Protein AF-0000000070920126 (afdb_homodimer)

Organism: NCBI:txid713585

Foldseek 3Di:
DKWKAKDFPVCLPVQQQCPPCQCPNAQQAHHNARKDKTFPDLVLNLLVVVVPDPDPVPPDQRMKMWMKDADPPFDEAEDEPVNDDPCSLPPPHDVRNRVNNHVVLVVLPGQWYWYFDSSDPPSPTTMIIGRCPRPSVVRMDTDDIDDPSDDPPVPDDPPPPPD/DKWKAKDFPVCLPVQQQCPPCQCPNAQQAHHNARKDKTFPDLVLNLLVVPVPDPDPVPPDQRMKMWMKDADPPFDEAEDEPVNDDPCSLPPPHDVRNRVNNHVVLVVLPGQWYWYFDSSDPPSPTTMIIGRCPRPSVVRMDTDDIDGPSDDPPVPDDPPPPPD

Secondary structure (DSSP, 8-state):
-EEEEEEEGGGTT--S--SHHHHH-BTTB-TT---EEEESSHHHHHHHHHTT-S-GGG--TTEEEEEEE--TT--EEE--GGGS-TTTT-SSPPHHHHHHHHHHHHH---SEEEEE-TTSGGG-SEEEEE-TTSGGGGG-EEEEEE---S-TTTT--TT----/-EEEEEEEGGGTT--S--SHHHHH-BTTB-TT---EEEESSHHHHHHHHHTT-S-GGG--TTEEEEEEE--TT--EEE--GGGS-TTTT-SSPPHHHHHHHHHHHHH---SEEEEE-TTSGGG-SEEEEE-TTSGGGGG-EEEEEE---S-TTTT--TT----

Radius of gyration: 20.21 Å; Cα contacts (8 Å, |Δi|>4): 700; chains: 2; bounding box: 38×57×50 Å

Solvent-accessible surface area (backbone atoms only — not comparable to full-atom values): 17646 Å² total; per-residue (Å²): 71,66,36,15,37,67,45,48,57,90,49,74,83,59,66,70,13,73,50,66,45,12,70,69,25,50,51,50,25,45,53,75,43,58,37,40,73,29,15,60,36,61,38,42,26,54,44,53,51,28,51,76,27,50,40,78,87,64,63,63,88,55,43,26,43,36,36,29,39,39,67,74,80,61,55,66,44,75,52,53,66,89,79,46,63,95,55,62,65,44,81,76,57,38,64,68,42,15,51,52,30,41,52,52,58,70,67,47,82,43,43,29,39,36,32,51,26,62,53,30,50,92,40,68,42,44,24,31,43,32,29,45,83,25,84,70,46,76,59,56,41,81,74,49,72,40,62,73,65,60,46,88,43,50,33,44,50,82,79,69,66,89,122,69,65,36,15,37,68,44,48,56,90,49,72,82,59,66,70,12,73,51,65,44,11,71,70,26,50,50,49,25,45,53,74,43,57,38,42,73,29,15,61,36,62,38,43,27,53,43,53,50,30,51,76,29,50,39,76,88,64,63,63,88,54,42,26,43,36,36,30,39,38,66,76,81,58,54,67,44,76,52,53,66,88,79,46,62,94,56,62,64,44,80,76,56,38,64,69,42,15,52,53,29,41,50,50,56,71,66,48,81,42,43,30,39,35,34,52,26,63,53,29,52,92,40,68,43,43,26,31,43,34,30,45,83,26,85,70,46,77,57,58,41,80,74,48,72,40,62,73,66,58,45,89,42,50,33,43,54,82,80,71,66,89,124

pLDDT: mean 95.26, std 11.44, range [24.02, 98.94]

InterPro domains:
  IPR014914 RES domain [PF08808] (2-143)
  IPR014914 RES domain [SM00953] (14-144)

Nearest PDB structures (foldseek):
  6gw6-assembly1_D  TM=8.617E-01  e=1.228E-12  Pseudomonas putida KT2440
  6d0i-assembly2_C  TM=8.330E-01  e=8.565E-12  Sphingobium sp. YBL2
  6d0h-assembly2_C  TM=8.502E-01  e=2.059E-11  Sphingobium sp. YBL2
  8gug-assembly1_A-2  TM=8.257E-01  e=1.100E-11  Vibrio parahaemolyticus RIMD 2210633
  3q8m-assembly2_B  TM=3.750E-01  e=3.131E+00  Homo sapiens

Sequence (326 aa):
MRLYRICPERYLEDYSGRGASYRDGARWNSAGHPVLYFACSAATALLELANYLPSPRLVPADYRLGVYQLPDEIAQETLARAALPPDWAAYPYPEATRRKGDAWLKAGKHLILLVPSAAVPGGLDDIAVFNPAHPQSARIRLNKAYTDLYNARTFRGIGAEEKMRLYRICPERYLEDYSGRGASYRDGARWNSAGHPVLYFACSAATALLELANYLPSPRLVPADYRLGVYQLPDEIAQETLARAALPPDWAAYPYPEATRRKGDAWLKAGKHLILLVPSAAVPGGLDDIAVFNPAHPQSARIRLNKAYTDLYNARTFRGIGAEEK

Structure (mmCIF, N/CA/C/O backbone):
data_AF-0000000070920126-model_v1
#
loop_
_entity.id
_entity.type
_entity.pdbx_description
1 polymer 'RES domain-containing protein'
#
loop_
_atom_site.group_PDB
_atom_site.id
_atom_site.type_symbol
_atom_site.label_atom_id
_atom_site.label_alt_id
_atom_site.label_comp_id
_atom_site.label_asym_id
_atom_site.label_entity_id
_atom_site.label_seq_id
_atom_site.pdbx_PDB_ins_code
_atom_site.Cartn_x
_atom_site.Cartn_y
_atom_site.Cartn_z
_atom_site.occupancy
_atom_site.B_iso_or_equiv
_atom_site.auth_seq_id
_atom_site.auth_comp_id
_atom_site.auth_asym_id
_atom_site.auth_atom_id
_atom_site.pdbx_PDB_model_num
ATOM 1 N N . MET A 1 1 ? 2.963 -0.84 -17.375 1 95.25 1 MET A N 1
ATOM 2 C CA . MET A 1 1 ? 2.51 -0.869 -15.984 1 95.25 1 MET A CA 1
ATOM 3 C C . MET A 1 1 ? 3.609 -1.387 -15.062 1 95.25 1 MET A C 1
ATOM 5 O O . MET A 1 1 ? 4.531 -2.068 -15.516 1 95.25 1 MET A O 1
ATOM 9 N N . ARG A 1 2 ? 3.582 -1.095 -13.742 1 97.75 2 ARG A N 1
ATOM 10 C CA . ARG A 1 2 ? 4.562 -1.529 -12.75 1 97.75 2 ARG A CA 1
ATOM 11 C C . ARG A 1 2 ? 3.977 -2.598 -11.836 1 97.75 2 ARG A C 1
ATOM 13 O O . ARG A 1 2 ? 2.814 -2.512 -11.438 1 97.75 2 ARG A O 1
ATOM 20 N N . LEU A 1 3 ? 4.777 -3.549 -11.539 1 98.69 3 LEU A N 1
ATOM 21 C CA . LEU A 1 3 ? 4.449 -4.613 -10.594 1 98.69 3 LEU A CA 1
ATOM 22 C C . LEU A 1 3 ? 5.535 -4.75 -9.531 1 98.69 3 LEU A C 1
ATOM 24 O O . LEU A 1 3 ? 6.676 -4.324 -9.75 1 98.69 3 LEU A O 1
ATOM 28 N N . TYR A 1 4 ? 5.184 -5.336 -8.438 1 98.94 4 TYR A N 1
ATOM 29 C CA . TYR A 1 4 ? 6.086 -5.43 -7.289 1 98.94 4 TYR A CA 1
ATOM 30 C C . TYR A 1 4 ? 6.062 -6.828 -6.688 1 98.94 4 TYR A C 1
ATOM 32 O O . TYR A 1 4 ? 5 -7.449 -6.59 1 98.94 4 TYR A O 1
ATOM 40 N N . ARG A 1 5 ? 7.133 -7.273 -6.246 1 98.56 5 ARG A N 1
ATOM 41 C CA . ARG A 1 5 ? 7.223 -8.562 -5.559 1 98.56 5 ARG A CA 1
ATOM 42 C C . ARG A 1 5 ? 8.406 -8.586 -4.594 1 98.56 5 ARG A C 1
ATOM 44 O O . ARG A 1 5 ? 9.461 -8.023 -4.887 1 98.56 5 ARG A O 1
ATOM 51 N N . ILE A 1 6 ? 8.219 -9.195 -3.473 1 98.88 6 ILE A N 1
ATOM 52 C CA . ILE A 1 6 ? 9.312 -9.359 -2.516 1 98.88 6 ILE A CA 1
ATOM 53 C C . ILE A 1 6 ? 9.695 -10.836 -2.414 1 98.88 6 ILE A C 1
ATOM 55 O O . ILE A 1 6 ? 8.836 -11.688 -2.191 1 98.88 6 ILE A O 1
ATOM 59 N N . CYS A 1 7 ? 10.914 -11.164 -2.621 1 98.69 7 CYS A N 1
ATOM 60 C CA . CYS A 1 7 ? 11.445 -12.523 -2.568 1 98.69 7 CYS A CA 1
ATOM 61 C C . CYS A 1 7 ? 12.961 -12.5 -2.402 1 98.69 7 CYS A C 1
ATOM 63 O O . CYS A 1 7 ? 13.578 -11.438 -2.436 1 98.69 7 CYS A O 1
ATOM 65 N N . PRO A 1 8 ? 13.57 -13.656 -2.121 1 98.62 8 PRO A N 1
ATOM 66 C CA . PRO A 1 8 ? 15.031 -13.68 -2.123 1 98.62 8 PRO A CA 1
ATOM 67 C C . PRO A 1 8 ? 15.633 -13.156 -3.426 1 98.62 8 PRO A C 1
ATOM 69 O O . PRO A 1 8 ? 15.094 -13.414 -4.504 1 98.62 8 PRO A O 1
ATOM 72 N N . GLU A 1 9 ? 16.688 -12.453 -3.32 1 98.69 9 GLU A N 1
ATOM 73 C CA . GLU A 1 9 ? 17.344 -11.766 -4.43 1 98.69 9 GLU A CA 1
ATOM 74 C C . GLU A 1 9 ? 17.594 -12.719 -5.602 1 98.69 9 GLU A C 1
ATOM 76 O O . GLU A 1 9 ? 17.375 -12.352 -6.758 1 98.69 9 GLU A O 1
ATOM 81 N N . ARG A 1 10 ? 17.969 -13.945 -5.348 1 98.44 10 ARG A N 1
ATOM 82 C CA . ARG A 1 10 ? 18.312 -14.898 -6.395 1 98.44 10 ARG A CA 1
ATOM 83 C C . ARG A 1 10 ? 17.094 -15.266 -7.234 1 98.44 10 ARG A C 1
ATOM 85 O O . ARG A 1 10 ? 17.234 -15.789 -8.344 1 98.44 10 ARG A O 1
ATOM 92 N N . TYR A 1 11 ? 15.914 -14.961 -6.742 1 98.62 11 TYR A N 1
ATOM 93 C CA . TYR A 1 11 ? 14.711 -15.375 -7.453 1 98.62 11 TYR A CA 1
ATOM 94 C C . TYR A 1 11 ? 14.031 -14.188 -8.125 1 98.62 11 TYR A C 1
ATOM 96 O O . TYR A 1 11 ? 12.969 -14.328 -8.727 1 98.62 11 TYR A O 1
ATOM 104 N N . LEU A 1 12 ? 14.617 -13 -8.07 1 98.81 12 LEU A N 1
ATOM 105 C CA . LEU A 1 12 ? 13.984 -11.797 -8.609 1 98.81 12 LEU A CA 1
ATOM 106 C C . LEU A 1 12 ? 13.695 -11.961 -10.102 1 98.81 12 LEU A C 1
ATOM 108 O O . LEU A 1 12 ? 12.695 -11.438 -10.602 1 98.81 12 LEU A O 1
ATOM 112 N N . GLU A 1 13 ? 14.508 -12.734 -10.812 1 98.56 13 GLU A N 1
ATOM 113 C CA . GLU A 1 13 ? 14.305 -12.875 -12.25 1 98.56 13 GLU A CA 1
ATOM 114 C C . GLU A 1 13 ? 13.93 -14.305 -12.617 1 98.56 13 GLU A C 1
ATOM 116 O O . GLU A 1 13 ? 14.094 -14.727 -13.766 1 98.56 13 GLU A O 1
ATOM 121 N N . ASP A 1 14 ? 13.539 -15.055 -11.641 1 98.44 14 ASP A N 1
ATOM 122 C CA . ASP A 1 14 ? 12.906 -16.344 -11.922 1 98.44 14 ASP A CA 1
ATOM 123 C C . ASP A 1 14 ? 11.422 -16.172 -12.234 1 98.44 14 ASP A C 1
ATOM 125 O O . ASP A 1 14 ? 10.617 -15.922 -11.336 1 98.44 14 ASP A O 1
ATOM 129 N N . TYR A 1 15 ? 11.102 -16.328 -13.508 1 98.44 15 TYR A N 1
ATOM 130 C CA . TYR A 1 15 ? 9.719 -16.094 -13.93 1 98.44 15 TYR A CA 1
ATOM 131 C C . TYR A 1 15 ? 9.031 -17.406 -14.266 1 98.44 15 TYR A C 1
ATOM 133 O O . TYR A 1 15 ? 8 -17.422 -14.945 1 98.44 15 TYR A O 1
ATOM 141 N N . SER A 1 16 ? 9.609 -18.516 -13.812 1 98.06 16 SER A N 1
ATOM 142 C CA . SER A 1 16 ? 9.102 -19.828 -14.172 1 98.06 16 SER A CA 1
ATOM 143 C C . SER A 1 16 ? 7.73 -20.094 -13.547 1 98.06 16 SER A C 1
ATOM 145 O O . SER A 1 16 ? 6.941 -20.875 -14.07 1 98.06 16 SER A O 1
ATOM 147 N N . GLY A 1 17 ? 7.457 -19.469 -12.375 1 98.62 17 GLY A N 1
ATOM 148 C CA . GLY A 1 17 ? 6.215 -19.703 -11.656 1 98.62 17 GLY A CA 1
ATOM 149 C C . GLY A 1 17 ? 6.195 -21.016 -10.906 1 98.62 17 GLY A C 1
ATOM 150 O O . GLY A 1 17 ? 5.129 -21.547 -10.594 1 98.62 17 GLY A O 1
ATOM 151 N N . ARG A 1 18 ? 7.355 -21.547 -10.617 1 98.44 18 ARG A N 1
ATOM 152 C CA . ARG A 1 18 ? 7.438 -22.859 -10.008 1 98.44 18 ARG A CA 1
ATOM 153 C C . ARG A 1 18 ? 7.996 -22.781 -8.594 1 98.44 18 ARG A C 1
ATOM 155 O O . ARG A 1 18 ? 8.812 -23.609 -8.188 1 98.44 18 ARG A O 1
ATOM 162 N N . GLY A 1 19 ? 7.609 -21.703 -7.945 1 97.38 19 GLY A N 1
ATOM 163 C CA . GLY A 1 19 ? 7.984 -21.531 -6.551 1 97.38 19 GLY A CA 1
ATOM 164 C C . GLY A 1 19 ? 7.023 -22.203 -5.59 1 97.38 19 GLY A C 1
ATOM 165 O O . GLY A 1 19 ? 6.457 -23.266 -5.898 1 97.38 19 GLY A O 1
ATOM 166 N N . ALA A 1 20 ? 6.859 -21.703 -4.41 1 97.12 20 ALA A N 1
ATOM 167 C CA . ALA A 1 20 ? 6.066 -22.281 -3.33 1 97.12 20 ALA A CA 1
ATOM 168 C C . ALA A 1 20 ? 4.602 -22.406 -3.732 1 97.12 20 ALA A C 1
ATOM 170 O O . ALA A 1 20 ? 3.945 -23.391 -3.396 1 97.12 20 ALA A O 1
ATOM 171 N N . SER A 1 21 ? 4.059 -21.391 -4.477 1 97.81 21 SER A N 1
ATOM 172 C CA . SER A 1 21 ? 2.658 -21.422 -4.883 1 97.81 21 SER A CA 1
ATOM 173 C C . SER A 1 21 ? 2.398 -22.562 -5.863 1 97.81 21 SER A C 1
ATOM 175 O O . SER A 1 21 ? 1.29 -23.094 -5.926 1 97.81 21 SER A O 1
ATOM 177 N N . TYR A 1 22 ? 3.414 -22.875 -6.66 1 98.56 22 TYR A N 1
ATOM 178 C CA . TYR A 1 22 ? 3.322 -24.031 -7.539 1 98.56 22 TYR A CA 1
ATOM 179 C C . TYR A 1 22 ? 3.299 -25.328 -6.738 1 98.56 22 TYR A C 1
ATOM 181 O O . TYR A 1 22 ? 2.49 -26.219 -7.008 1 98.56 22 TYR A O 1
ATOM 189 N N . ARG A 1 23 ? 4.18 -25.453 -5.777 1 98.5 23 ARG A N 1
ATOM 190 C CA . ARG A 1 23 ? 4.336 -26.656 -4.984 1 98.5 23 ARG A CA 1
ATOM 191 C C . ARG A 1 23 ? 3.133 -26.875 -4.074 1 98.5 23 ARG A C 1
ATOM 193 O O . ARG A 1 23 ? 2.596 -27.984 -4 1 98.5 23 ARG A O 1
ATOM 200 N N . ASP A 1 24 ? 2.611 -25.797 -3.361 1 97.94 24 ASP A N 1
ATOM 201 C CA . ASP A 1 24 ? 1.683 -25.938 -2.246 1 97.94 24 ASP A CA 1
ATOM 202 C C . ASP A 1 24 ? 0.304 -25.391 -2.604 1 97.94 24 ASP A C 1
ATOM 204 O O . ASP A 1 24 ? -0.678 -25.656 -1.909 1 97.94 24 ASP A O 1
ATOM 208 N N . GLY A 1 25 ? 0.186 -24.625 -3.678 1 98.25 25 GLY A N 1
ATOM 209 C CA . GLY A 1 25 ? -1.021 -23.859 -3.941 1 98.25 25 GLY A CA 1
ATOM 210 C C . GLY A 1 25 ? -1.072 -22.547 -3.186 1 98.25 25 GLY A C 1
ATOM 211 O O . GLY A 1 25 ? -0.259 -22.312 -2.289 1 98.25 25 GLY A O 1
ATOM 212 N N . ALA A 1 26 ? -1.934 -21.719 -3.59 1 98.25 26 ALA A N 1
ATOM 213 C CA . ALA A 1 26 ? -2.229 -20.438 -2.955 1 98.25 26 ALA A CA 1
ATOM 214 C C . ALA A 1 26 ? -3.678 -20.031 -3.201 1 98.25 26 ALA A C 1
ATOM 216 O O . ALA A 1 26 ? -4.523 -20.875 -3.523 1 98.25 26 ALA A O 1
ATOM 217 N N . ARG A 1 27 ? -4.035 -18.844 -2.922 1 98.5 27 ARG A N 1
ATOM 218 C CA . ARG A 1 27 ? -5.426 -18.406 -2.973 1 98.5 27 ARG A CA 1
ATOM 219 C C . ARG A 1 27 ? -5.984 -18.531 -4.387 1 98.5 27 ARG A C 1
ATOM 221 O O . ARG A 1 27 ? -7.148 -18.875 -4.574 1 98.5 27 ARG A O 1
ATOM 228 N N . TRP A 1 28 ? -5.062 -18.297 -5.402 1 98.81 28 TRP A N 1
ATOM 229 C CA . TRP A 1 28 ? -5.598 -18.188 -6.754 1 98.81 28 TRP A CA 1
ATOM 230 C C . TRP A 1 28 ? -5.062 -19.297 -7.645 1 98.81 28 TRP A C 1
ATOM 232 O O . TRP A 1 28 ? -5.109 -19.203 -8.875 1 98.81 28 TRP A O 1
ATOM 242 N N . ASN A 1 29 ? -4.422 -20.281 -7.078 1 98.88 29 ASN A N 1
ATOM 243 C CA . ASN A 1 29 ? -4 -21.438 -7.852 1 98.88 29 ASN A CA 1
ATOM 244 C C . ASN A 1 29 ? -3.918 -22.68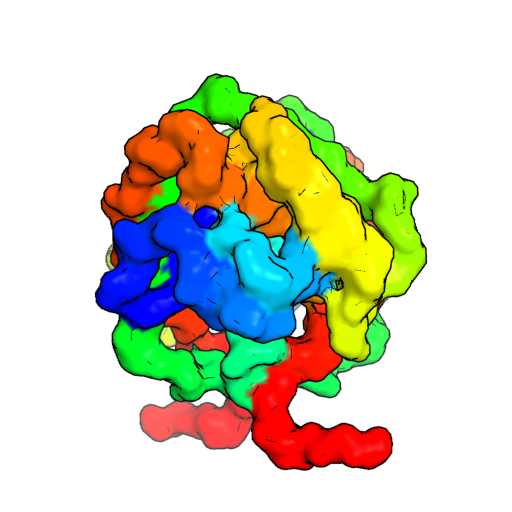8 -6.984 1 98.88 29 ASN A C 1
ATOM 246 O O . ASN A 1 29 ? -3.521 -22.625 -5.82 1 98.88 29 ASN A O 1
ATOM 250 N N . SER A 1 30 ? -4.242 -23.797 -7.543 1 98.56 30 SER A N 1
ATOM 251 C CA . SER A 1 30 ? -3.932 -25.094 -6.945 1 98.56 30 SER A CA 1
ATOM 252 C C . SER A 1 30 ? -2.475 -25.484 -7.184 1 98.56 30 SER A C 1
ATOM 254 O O . SER A 1 30 ? -1.835 -24.969 -8.109 1 98.56 30 SER A O 1
ATOM 256 N N . ALA A 1 31 ? -2.031 -26.391 -6.352 1 98.56 31 ALA A N 1
ATOM 257 C CA . ALA A 1 31 ? -0.702 -26.953 -6.586 1 98.56 31 ALA A CA 1
ATOM 258 C C . ALA A 1 31 ? -0.584 -27.5 -8 1 98.56 31 ALA A C 1
ATOM 260 O O . ALA A 1 31 ? -1.537 -28.078 -8.531 1 98.56 31 ALA A O 1
ATOM 261 N N . GLY A 1 32 ? 0.562 -27.25 -8.578 1 98.44 32 GLY A N 1
ATOM 262 C CA . GLY A 1 32 ? 0.832 -27.812 -9.898 1 98.44 32 GLY A CA 1
ATOM 263 C C . GLY A 1 32 ? 0.604 -26.812 -11.016 1 98.44 32 GLY A C 1
ATOM 264 O O . GLY A 1 32 ? 0.936 -27.094 -12.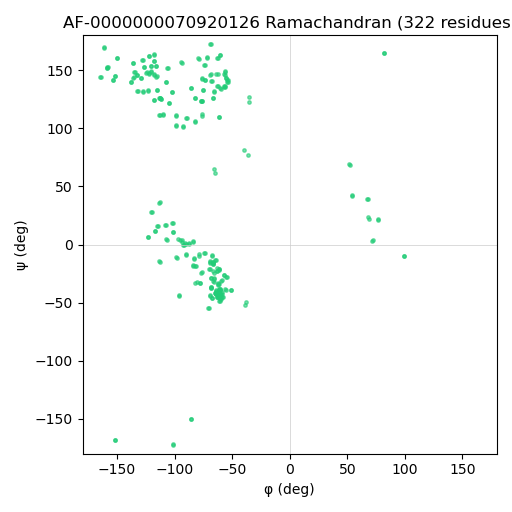172 1 98.44 32 GLY A O 1
ATOM 265 N N . HIS A 1 33 ? 0.045 -25.688 -10.766 1 98.5 33 HIS A N 1
ATOM 266 C CA . HIS A 1 33 ? -0.145 -24.641 -11.766 1 98.5 33 HIS A CA 1
ATOM 267 C C . HIS A 1 33 ? 0.942 -23.578 -11.656 1 98.5 33 HIS A C 1
ATOM 269 O O . HIS A 1 33 ? 1.021 -22.859 -10.648 1 98.5 33 HIS A O 1
ATOM 275 N N . PRO A 1 34 ? 1.834 -23.484 -12.633 1 98.62 34 PRO A N 1
ATOM 276 C CA . PRO A 1 34 ? 2.793 -22.375 -12.586 1 98.62 34 PRO A CA 1
ATOM 277 C C . PRO A 1 34 ? 2.117 -21 -12.508 1 98.62 34 PRO A C 1
ATOM 279 O O . PRO A 1 34 ? 1.127 -20.766 -13.203 1 98.62 34 PRO A O 1
ATOM 282 N N . VAL A 1 35 ? 2.627 -20.156 -11.648 1 98.88 35 VAL A N 1
ATOM 283 C CA . VAL A 1 35 ? 1.991 -18.875 -11.391 1 98.88 35 VAL A CA 1
ATOM 284 C C . VAL A 1 35 ? 2.969 -17.953 -10.672 1 98.88 35 VAL A C 1
ATOM 286 O O . VAL A 1 35 ? 3.826 -18.406 -9.922 1 98.88 35 VAL A O 1
ATOM 289 N N . LEU A 1 36 ? 2.949 -16.734 -10.938 1 98.81 36 LEU A N 1
ATOM 290 C CA . LEU A 1 36 ? 3.623 -15.719 -10.133 1 98.81 36 LEU A CA 1
ATOM 291 C C . LEU A 1 36 ? 2.619 -14.727 -9.555 1 98.81 36 LEU A C 1
ATOM 293 O O . LEU A 1 36 ? 1.582 -14.461 -10.164 1 98.81 36 LEU A O 1
ATOM 297 N N . TYR A 1 37 ? 2.936 -14.289 -8.422 1 98.88 37 TYR A N 1
ATOM 298 C CA . TYR A 1 37 ? 2.148 -13.258 -7.758 1 98.88 37 TYR A CA 1
ATOM 299 C C . TYR A 1 37 ? 2.938 -11.961 -7.645 1 98.88 37 TYR A C 1
ATOM 301 O O . TYR A 1 37 ? 4.066 -11.953 -7.145 1 98.88 37 TYR A O 1
ATOM 309 N N . PHE A 1 38 ? 2.371 -10.898 -8.109 1 98.88 38 PHE A N 1
ATOM 310 C CA . PHE A 1 38 ? 2.887 -9.547 -7.926 1 98.88 38 PHE A CA 1
ATOM 311 C C . PHE A 1 38 ? 1.869 -8.672 -7.199 1 98.88 38 PHE A C 1
ATOM 313 O O . PHE A 1 38 ? 0.675 -8.977 -7.188 1 98.88 38 PHE A O 1
ATOM 320 N N . ALA A 1 39 ? 2.373 -7.703 -6.543 1 98.88 39 ALA A N 1
ATOM 321 C CA . ALA A 1 39 ? 1.507 -6.652 -6.02 1 98.88 39 ALA A CA 1
ATOM 322 C C . ALA A 1 39 ? 1.423 -5.477 -6.992 1 98.88 39 ALA A C 1
ATOM 324 O O . ALA A 1 39 ? 2.324 -5.27 -7.805 1 98.88 39 ALA A O 1
ATOM 325 N N . CYS A 1 40 ? 0.38 -4.727 -6.879 1 98.69 40 CYS A N 1
ATOM 326 C CA . CYS A 1 40 ? 0.2 -3.592 -7.773 1 98.69 40 CYS A CA 1
ATOM 327 C C . CYS A 1 40 ? 0.776 -2.32 -7.164 1 98.69 40 CYS A C 1
ATOM 329 O O . CYS A 1 40 ? 0.75 -1.259 -7.789 1 98.69 40 CYS A O 1
ATOM 331 N N . SER A 1 41 ? 1.343 -2.371 -5.949 1 98.75 41 SER A N 1
ATOM 332 C CA . SER A 1 41 ? 2.105 -1.309 -5.301 1 98.75 41 SER A CA 1
ATOM 333 C C . SER A 1 41 ? 3.168 -1.879 -4.367 1 98.75 41 SER A C 1
ATOM 335 O O . SER A 1 41 ? 3.074 -3.033 -3.945 1 98.75 41 SER A O 1
ATOM 337 N N . ALA A 1 42 ? 4.117 -1.051 -4.082 1 98.88 42 ALA A N 1
ATOM 338 C CA . ALA A 1 42 ? 5.133 -1.476 -3.123 1 98.88 42 ALA A CA 1
ATOM 339 C C . ALA A 1 42 ? 4.52 -1.709 -1.744 1 98.88 42 ALA A C 1
ATOM 341 O O . ALA A 1 42 ? 4.863 -2.678 -1.062 1 98.88 42 ALA A O 1
ATOM 342 N N . ALA A 1 43 ? 3.617 -0.863 -1.379 1 98.94 43 ALA A N 1
ATOM 343 C CA . ALA A 1 43 ? 2.971 -0.994 -0.075 1 98.94 43 ALA A CA 1
ATOM 344 C C . ALA A 1 43 ? 2.199 -2.307 0.027 1 98.94 43 ALA A C 1
ATOM 346 O O . ALA A 1 43 ? 2.275 -3.002 1.042 1 98.94 43 ALA A O 1
ATOM 347 N N . THR A 1 44 ? 1.456 -2.629 -0.989 1 98.88 44 THR A N 1
ATOM 348 C CA . THR A 1 44 ? 0.714 -3.885 -0.982 1 98.88 44 THR A CA 1
ATOM 349 C C . THR A 1 44 ? 1.666 -5.074 -0.896 1 98.88 44 THR A C 1
ATOM 351 O O . THR A 1 44 ? 1.39 -6.047 -0.19 1 98.88 44 THR A O 1
ATOM 354 N N . ALA A 1 45 ? 2.795 -5 -1.584 1 98.94 45 ALA A N 1
ATOM 355 C CA . ALA A 1 45 ? 3.781 -6.074 -1.508 1 98.94 45 ALA A CA 1
ATOM 356 C C . ALA A 1 45 ? 4.262 -6.277 -0.073 1 98.94 45 ALA A C 1
ATOM 358 O O . ALA A 1 45 ? 4.438 -7.41 0.376 1 98.94 45 ALA A O 1
ATOM 359 N N . LEU A 1 46 ? 4.5 -5.184 0.609 1 98.94 46 LEU A N 1
ATOM 360 C CA . LEU A 1 46 ? 4.969 -5.262 1.988 1 98.94 46 LEU A CA 1
ATOM 361 C C . LEU A 1 46 ? 3.92 -5.906 2.885 1 98.94 46 LEU A C 1
ATOM 363 O O . LEU A 1 46 ? 4.254 -6.711 3.76 1 98.94 46 LEU A O 1
ATOM 367 N N . LEU A 1 47 ? 2.646 -5.527 2.662 1 98.75 47 LEU A N 1
ATOM 368 C CA . LEU A 1 47 ? 1.593 -6.117 3.479 1 98.75 47 LEU A CA 1
ATOM 369 C C . LEU A 1 47 ? 1.424 -7.598 3.162 1 98.75 47 LEU A C 1
ATOM 371 O O . LEU A 1 47 ? 1.162 -8.406 4.059 1 98.75 47 LEU A O 1
ATOM 375 N N . GLU A 1 48 ? 1.569 -7.996 1.896 1 98.38 48 GLU A N 1
ATOM 376 C CA . GLU A 1 48 ? 1.542 -9.406 1.528 1 98.38 48 GLU A CA 1
ATOM 377 C C . GLU A 1 48 ? 2.672 -10.18 2.207 1 98.38 48 GLU A C 1
ATOM 379 O O . GLU A 1 48 ? 2.455 -11.273 2.73 1 98.38 48 GLU A O 1
ATOM 384 N N . LEU A 1 49 ? 3.85 -9.641 2.238 1 98.38 49 LEU A N 1
ATOM 385 C CA . LEU A 1 49 ? 4.988 -10.273 2.891 1 98.38 49 LEU A CA 1
ATOM 386 C C . LEU A 1 49 ? 4.719 -10.477 4.379 1 98.38 49 LEU A C 1
ATOM 388 O O . LEU A 1 49 ? 5.113 -11.492 4.953 1 98.38 49 LEU A O 1
ATOM 392 N N . ALA A 1 50 ? 4.086 -9.539 4.988 1 98.25 50 ALA A N 1
ATOM 393 C CA . ALA A 1 50 ? 3.824 -9.555 6.426 1 98.25 50 ALA A CA 1
ATOM 394 C C . ALA A 1 50 ? 3.051 -10.805 6.832 1 98.25 50 ALA A C 1
ATOM 396 O O . ALA A 1 50 ? 3.109 -11.227 7.988 1 98.25 50 ALA A O 1
ATOM 397 N N . ASN A 1 51 ? 2.283 -11.406 5.938 1 96.5 51 ASN A N 1
ATOM 398 C CA . ASN A 1 51 ? 1.531 -12.625 6.219 1 96.5 51 ASN A CA 1
ATOM 399 C C . ASN A 1 51 ? 2.459 -13.82 6.441 1 96.5 51 ASN A C 1
ATOM 401 O O . ASN A 1 51 ? 2.025 -14.867 6.918 1 96.5 51 ASN A O 1
ATOM 405 N N . TYR A 1 52 ? 3.764 -13.586 6.145 1 95.94 52 TYR A N 1
ATOM 406 C CA . TYR A 1 52 ? 4.66 -14.742 6.141 1 95.94 52 TYR A CA 1
ATOM 407 C C . TYR A 1 52 ? 5.824 -14.531 7.102 1 95.94 52 TYR A C 1
ATOM 409 O O . TYR A 1 52 ? 6.773 -15.312 7.117 1 95.94 52 TYR A O 1
ATOM 417 N N . LEU A 1 53 ? 5.809 -13.492 7.848 1 96.31 53 LEU A N 1
ATOM 418 C CA . LEU A 1 53 ? 6.855 -13.172 8.812 1 96.31 53 LEU A CA 1
ATOM 419 C C . LEU A 1 53 ? 6.266 -12.977 10.211 1 96.31 53 LEU A C 1
ATOM 421 O O . LEU A 1 53 ? 5.16 -12.445 10.352 1 96.31 53 LEU A O 1
ATOM 425 N N . PRO A 1 54 ? 7.016 -13.328 11.258 1 94.56 54 PRO A N 1
ATOM 426 C CA . PRO A 1 54 ? 6.52 -13.078 12.617 1 94.56 54 PRO A CA 1
ATOM 427 C C . PRO A 1 54 ? 6.641 -11.609 13.023 1 94.56 54 PRO A C 1
ATOM 429 O O . PRO A 1 54 ? 5.93 -11.156 13.922 1 94.56 54 PRO A O 1
ATOM 432 N N . SER A 1 55 ? 7.605 -10.883 12.352 1 94.75 55 SER A N 1
ATOM 433 C CA . SER A 1 55 ? 7.906 -9.492 12.703 1 94.75 55 SER A CA 1
ATOM 434 C C . SER A 1 55 ? 8.578 -8.766 11.539 1 94.75 55 SER A C 1
ATOM 436 O O . SER A 1 55 ? 9.297 -9.383 10.75 1 94.75 55 SER A O 1
ATOM 438 N N . PRO A 1 56 ? 8.367 -7.465 11.5 1 96.88 56 PRO A N 1
ATOM 439 C CA . PRO A 1 56 ? 9.094 -6.707 10.484 1 96.88 56 PRO A CA 1
ATOM 440 C C . PRO A 1 56 ? 10.609 -6.723 10.711 1 96.88 56 PRO A C 1
ATOM 442 O O . PRO A 1 56 ? 11.375 -6.348 9.812 1 96.88 56 PRO A O 1
ATOM 445 N N . ARG A 1 57 ? 11.047 -7.152 11.898 1 95.62 57 ARG A N 1
ATOM 446 C CA . ARG A 1 57 ? 12.469 -7.156 12.227 1 95.62 57 ARG A CA 1
ATOM 447 C C . ARG A 1 57 ? 13.117 -8.484 11.836 1 95.62 57 ARG A C 1
ATOM 449 O O . ARG A 1 57 ? 14.336 -8.648 11.977 1 95.62 57 ARG A O 1
ATOM 456 N N . LEU A 1 58 ? 12.344 -9.375 11.281 1 96.5 58 LEU A N 1
ATOM 457 C CA . LEU A 1 58 ? 12.867 -10.703 10.977 1 96.5 58 LEU A CA 1
ATOM 458 C C . LEU A 1 58 ? 12.789 -10.984 9.484 1 96.5 58 LEU A C 1
ATOM 460 O O . LEU A 1 58 ? 12.617 -12.141 9.07 1 96.5 58 LEU A O 1
ATOM 464 N N . VAL A 1 59 ? 12.852 -9.953 8.68 1 97.69 59 VAL A N 1
ATOM 465 C CA . VAL A 1 59 ? 12.977 -10.133 7.234 1 97.69 59 VAL A CA 1
ATOM 466 C C . VAL A 1 59 ? 14.336 -10.75 6.906 1 97.69 59 VAL A C 1
ATOM 468 O O . VAL A 1 59 ? 15.375 -10.234 7.324 1 97.69 59 VAL A O 1
ATOM 471 N N . PRO A 1 60 ? 14.305 -11.836 6.191 1 98.06 60 PRO A N 1
ATOM 472 C CA . PRO A 1 60 ? 15.602 -12.398 5.805 1 98.06 60 PRO A CA 1
ATOM 473 C C . PRO A 1 60 ? 16.469 -11.398 5.047 1 98.06 60 PRO A C 1
ATOM 475 O O . PRO A 1 60 ? 15.961 -10.617 4.238 1 98.06 60 PRO A O 1
ATOM 478 N N . ALA A 1 61 ? 17.781 -11.438 5.211 1 97.75 61 ALA A N 1
ATOM 479 C CA . ALA A 1 61 ? 18.734 -10.43 4.73 1 97.75 61 ALA A CA 1
ATOM 480 C C . ALA A 1 61 ? 18.766 -10.391 3.205 1 97.75 61 ALA A C 1
ATOM 482 O O . ALA A 1 61 ? 19.109 -9.367 2.609 1 97.75 61 ALA A O 1
ATOM 483 N N . ASP A 1 62 ? 18.406 -11.484 2.574 1 98.5 62 ASP A N 1
ATOM 484 C CA . ASP A 1 62 ? 18.547 -11.555 1.123 1 98.5 62 ASP A CA 1
ATOM 485 C C . ASP A 1 62 ? 17.25 -11.195 0.421 1 98.5 62 ASP A C 1
ATOM 487 O O . ASP A 1 62 ? 17.156 -11.281 -0.805 1 98.5 62 ASP A O 1
ATOM 491 N N . TYR A 1 63 ? 16.266 -10.812 1.168 1 98.81 63 TYR A N 1
ATOM 492 C CA . TYR A 1 63 ? 15 -10.414 0.546 1 98.81 63 TYR A CA 1
ATOM 493 C C . TYR A 1 63 ? 15.109 -9.023 -0.074 1 98.81 63 TYR A C 1
ATOM 495 O O . TYR A 1 63 ? 15.805 -8.156 0.46 1 98.81 63 TYR A O 1
ATOM 503 N N . ARG A 1 64 ? 14.461 -8.828 -1.226 1 98.88 64 ARG A N 1
ATOM 504 C CA . ARG A 1 64 ? 14.383 -7.57 -1.957 1 98.88 64 ARG A CA 1
ATOM 505 C C . ARG A 1 64 ? 12.953 -7.293 -2.422 1 98.88 64 ARG A C 1
ATOM 507 O O . ARG A 1 64 ? 12.188 -8.227 -2.68 1 98.88 64 ARG A O 1
ATOM 514 N N . LEU A 1 65 ? 12.703 -6.074 -2.461 1 98.94 65 LEU A N 1
ATOM 515 C CA . LEU A 1 65 ? 11.531 -5.633 -3.213 1 98.94 65 LEU A CA 1
ATOM 516 C C . LEU A 1 65 ? 11.898 -5.352 -4.668 1 98.94 65 LEU A C 1
ATOM 518 O O . LEU A 1 65 ? 12.609 -4.391 -4.957 1 98.94 65 LEU A O 1
ATOM 522 N N . GLY A 1 66 ? 11.453 -6.203 -5.562 1 98.94 66 GLY A N 1
ATOM 523 C CA . GLY A 1 66 ? 11.641 -5.973 -6.988 1 98.94 66 GLY A CA 1
ATOM 524 C C . GLY A 1 66 ? 10.555 -5.109 -7.602 1 98.94 66 GLY A C 1
ATOM 525 O O . GLY A 1 66 ? 9.375 -5.27 -7.289 1 98.94 66 GLY A O 1
ATOM 526 N N . VAL A 1 67 ? 10.984 -4.164 -8.398 1 98.94 67 VAL A N 1
ATOM 527 C CA . VAL A 1 67 ? 10.086 -3.363 -9.219 1 98.94 67 VAL A CA 1
ATOM 528 C C . VAL A 1 67 ? 10.172 -3.822 -10.68 1 98.94 67 VAL A C 1
ATOM 530 O O . VAL A 1 67 ? 11.25 -3.785 -11.281 1 98.94 67 VAL A O 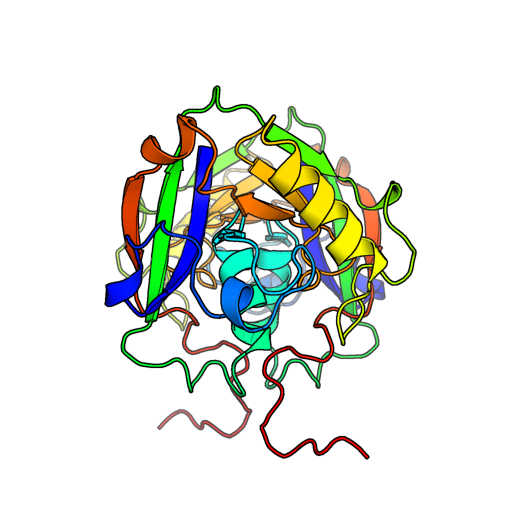1
ATOM 533 N N . TYR A 1 68 ? 9.031 -4.219 -11.195 1 98.88 68 TYR A N 1
ATOM 534 C CA . TYR A 1 68 ? 8.992 -4.797 -12.539 1 98.88 68 TYR A CA 1
ATOM 535 C C . TYR A 1 68 ? 8.18 -3.92 -13.484 1 98.88 68 TYR A C 1
ATOM 537 O O . TYR A 1 68 ? 7.277 -3.197 -13.047 1 98.88 68 TYR A O 1
ATOM 545 N N . GLN A 1 69 ? 8.531 -4.027 -14.75 1 98.38 69 GLN A N 1
ATOM 546 C CA . GLN A 1 69 ? 7.836 -3.271 -15.789 1 98.38 69 GLN A CA 1
ATOM 547 C C . GLN A 1 69 ? 7.266 -4.199 -16.859 1 98.38 69 GLN A C 1
ATOM 549 O O . GLN A 1 69 ? 7.934 -5.141 -17.297 1 98.38 69 GLN A O 1
ATOM 554 N N . LEU A 1 70 ? 6.008 -3.957 -17.188 1 97.75 70 LEU A N 1
ATOM 555 C CA . LEU A 1 70 ? 5.328 -4.52 -18.359 1 97.75 70 LEU A CA 1
ATOM 556 C C . LEU A 1 70 ? 4.828 -3.412 -19.281 1 97.75 70 LEU A C 1
ATOM 558 O O . LEU A 1 70 ? 4.492 -2.318 -18.812 1 97.75 70 LEU A O 1
ATOM 562 N N . PRO A 1 71 ? 4.793 -3.689 -20.562 1 96.38 71 PRO A N 1
ATOM 563 C CA . PRO A 1 71 ? 4.152 -2.707 -21.438 1 96.38 71 PRO A CA 1
ATOM 564 C C . PRO A 1 71 ? 2.711 -2.406 -21.031 1 96.38 71 PRO A C 1
ATOM 566 O O . PRO A 1 71 ? 1.989 -3.307 -20.594 1 96.38 71 PRO A O 1
ATOM 569 N N . ASP A 1 72 ? 2.258 -1.209 -21.281 1 92.88 72 ASP A N 1
ATOM 570 C CA . ASP A 1 72 ? 0.941 -0.761 -20.844 1 92.88 72 ASP A CA 1
ATOM 571 C C . ASP A 1 72 ? -0.167 -1.464 -21.609 1 92.88 72 ASP A C 1
ATOM 573 O O . ASP A 1 72 ? -1.304 -1.553 -21.141 1 92.88 72 ASP A O 1
ATOM 577 N N . GLU A 1 73 ? 0.146 -1.971 -22.703 1 93.62 73 GLU A N 1
ATOM 578 C CA . GLU A 1 73 ? -0.864 -2.535 -23.594 1 93.62 73 GLU A CA 1
ATOM 579 C C . GLU A 1 73 ? -1.134 -4 -23.266 1 93.62 73 GLU A C 1
ATOM 581 O O . GLU A 1 73 ? -2.01 -4.629 -23.859 1 93.62 73 GLU A O 1
ATOM 586 N N . ILE A 1 74 ? -0.468 -4.492 -22.281 1 93.38 74 ILE A N 1
ATOM 587 C CA . ILE A 1 74 ? -0.631 -5.895 -21.906 1 93.38 74 ILE A CA 1
ATOM 588 C C . ILE A 1 74 ? -2.086 -6.16 -21.531 1 93.38 74 ILE A C 1
ATOM 590 O O . ILE A 1 74 ? -2.689 -5.383 -20.781 1 93.38 74 ILE A O 1
ATOM 594 N N . ALA A 1 75 ? -2.594 -7.23 -22.047 1 89.5 75 ALA A N 1
ATOM 595 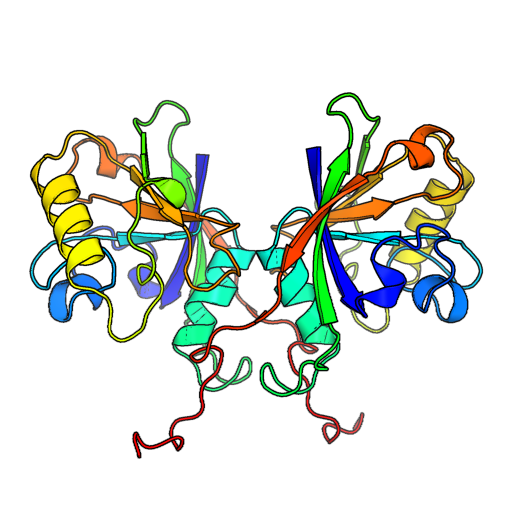C CA . ALA A 1 75 ? -3.961 -7.652 -21.75 1 89.5 75 ALA A CA 1
ATOM 596 C C . ALA A 1 75 ? -4.121 -8.031 -20.281 1 89.5 75 ALA A C 1
ATOM 598 O O . ALA A 1 75 ? -3.297 -8.766 -19.734 1 89.5 75 ALA A O 1
ATOM 599 N N . GLN A 1 76 ? -5.121 -7.496 -19.703 1 96.5 76 GLN A N 1
ATOM 600 C CA . GLN A 1 76 ? -5.434 -7.785 -18.297 1 96.5 76 GLN A CA 1
ATOM 601 C C . GLN A 1 76 ? -6.914 -8.109 -18.125 1 96.5 76 GLN A C 1
ATOM 603 O O . GLN A 1 76 ? -7.75 -7.684 -18.922 1 96.5 76 GLN A O 1
ATOM 608 N N . GLU A 1 77 ? -7.152 -8.969 -17.234 1 97.94 77 GLU A N 1
ATOM 609 C CA . GLU A 1 77 ? -8.5 -9.203 -16.719 1 97.94 77 GLU A CA 1
ATOM 610 C C . GLU A 1 77 ? -8.609 -8.828 -15.25 1 97.94 77 GLU A C 1
ATOM 612 O O . GLU A 1 77 ? -7.629 -8.93 -14.5 1 97.94 77 GLU A O 1
ATOM 617 N N . THR A 1 78 ? -9.75 -8.32 -14.867 1 98.12 78 THR A N 1
ATOM 618 C CA . THR A 1 78 ? -9.977 -7.965 -13.469 1 98.12 78 THR A CA 1
ATOM 619 C C . THR A 1 78 ? -11.125 -8.781 -12.883 1 98.12 78 THR A C 1
ATOM 621 O O . THR A 1 78 ? -12.203 -8.859 -13.469 1 98.12 78 THR A O 1
ATOM 624 N N . LEU A 1 79 ? -10.836 -9.453 -11.828 1 97.69 79 LEU A N 1
ATOM 625 C CA . LEU A 1 79 ? -11.875 -10.047 -10.992 1 97.69 79 LEU A CA 1
ATOM 626 C C . LEU A 1 79 ? -12.156 -9.164 -9.781 1 97.69 79 LEU A C 1
ATOM 628 O O . LEU A 1 79 ? -11.445 -9.234 -8.781 1 97.69 79 LEU A O 1
ATOM 632 N N . ALA A 1 80 ? -13.242 -8.461 -9.883 1 96.19 80 ALA A N 1
ATOM 633 C CA . ALA A 1 80 ? -13.602 -7.52 -8.828 1 96.19 80 ALA A CA 1
ATOM 634 C C . ALA A 1 80 ? -14.117 -8.25 -7.59 1 96.19 80 ALA A C 1
ATOM 636 O O . ALA A 1 80 ? -14.68 -9.344 -7.695 1 96.19 80 ALA A O 1
ATOM 637 N N . ARG A 1 81 ? -13.961 -7.605 -6.52 1 95.56 81 ARG A N 1
ATOM 638 C CA . ARG A 1 81 ? -14.406 -8.18 -5.254 1 95.56 81 ARG A CA 1
ATOM 639 C C . ARG A 1 81 ? -15.883 -8.555 -5.309 1 95.56 81 ARG A C 1
ATOM 641 O O . ARG A 1 81 ? -16.281 -9.578 -4.746 1 95.56 81 ARG A O 1
ATOM 648 N N . ALA A 1 82 ? -16.656 -7.762 -5.93 1 94.69 82 ALA A N 1
ATOM 649 C CA . ALA A 1 82 ? -18.094 -7.965 -5.988 1 94.69 82 ALA A CA 1
ATOM 650 C C . ALA A 1 82 ? -18.438 -9.289 -6.668 1 94.69 82 ALA A C 1
ATOM 652 O O . ALA A 1 82 ? -19.531 -9.82 -6.488 1 94.69 82 ALA A O 1
ATOM 653 N N . ALA A 1 83 ? -17.531 -9.812 -7.445 1 95.62 83 ALA A N 1
ATOM 654 C CA . ALA A 1 83 ? -17.75 -11.047 -8.188 1 95.62 83 ALA A CA 1
ATOM 655 C C . ALA A 1 83 ? -17.234 -12.258 -7.406 1 95.62 83 ALA A C 1
ATOM 657 O O . ALA A 1 83 ? -17.281 -13.391 -7.895 1 95.62 83 ALA A O 1
ATOM 658 N N . LEU A 1 84 ? -16.766 -12.008 -6.211 1 97.56 84 LEU A N 1
ATOM 659 C CA . LEU A 1 84 ? -16.156 -13.062 -5.41 1 97.56 84 LEU A CA 1
ATOM 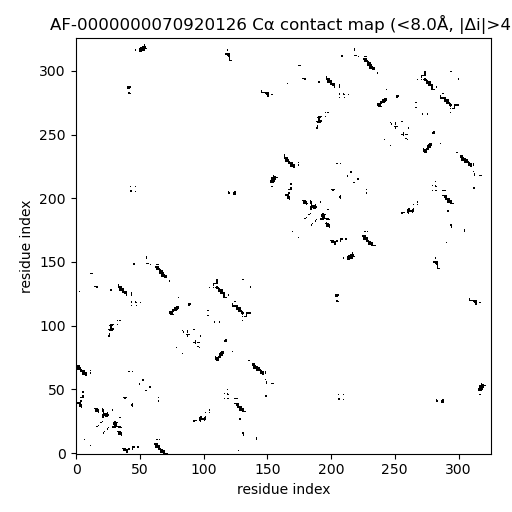660 C C . LEU A 1 84 ? -17.062 -13.484 -4.266 1 97.56 84 LEU A C 1
ATOM 662 O O . LEU A 1 84 ? -17.906 -12.695 -3.824 1 97.56 84 LEU A O 1
ATOM 666 N N . PRO A 1 85 ? -16.922 -14.719 -3.859 1 95.75 85 PRO A N 1
ATOM 667 C CA . PRO A 1 85 ? -17.703 -15.125 -2.691 1 95.75 85 PRO A CA 1
ATOM 668 C C . PRO A 1 85 ? -17.328 -14.352 -1.431 1 95.75 85 PRO A C 1
ATOM 670 O O . PRO A 1 85 ? -16.234 -13.805 -1.339 1 95.75 85 PRO A O 1
ATOM 673 N N . PRO A 1 86 ? -18.234 -14.359 -0.443 1 95.56 86 PRO A N 1
ATOM 674 C CA . PRO A 1 86 ? -18 -13.57 0.765 1 95.56 86 PRO A CA 1
ATOM 675 C C . PRO A 1 86 ? -16.75 -14.008 1.526 1 95.56 86 PRO A C 1
ATOM 677 O O . PRO A 1 86 ? -16.141 -13.203 2.238 1 95.56 86 PRO A O 1
ATOM 680 N N . ASP A 1 87 ? -16.281 -15.266 1.327 1 96.62 87 ASP A N 1
ATOM 681 C CA . ASP A 1 87 ? -15.164 -15.773 2.102 1 96.62 87 ASP A CA 1
ATOM 682 C C . ASP A 1 87 ? -13.867 -15.727 1.287 1 96.62 87 ASP A C 1
ATOM 684 O O . ASP A 1 87 ? -12.898 -16.422 1.613 1 96.62 87 ASP A O 1
ATOM 688 N N . TRP A 1 88 ? -13.852 -14.93 0.219 1 97.69 88 TRP A N 1
ATOM 689 C CA . TRP A 1 88 ? -12.742 -14.922 -0.735 1 97.69 88 TRP A CA 1
ATOM 690 C C . TRP A 1 88 ? -11.414 -14.672 -0.031 1 97.69 88 TRP A C 1
ATOM 692 O O . TRP A 1 88 ? -10.367 -15.133 -0.488 1 97.69 88 TRP A O 1
ATOM 702 N N . ALA A 1 89 ? -11.453 -13.953 1.111 1 97.19 89 ALA A N 1
ATOM 703 C CA . ALA A 1 89 ? -10.227 -13.516 1.77 1 97.19 89 ALA A CA 1
ATOM 704 C C . ALA A 1 89 ? -9.898 -14.406 2.965 1 97.19 89 ALA A C 1
ATOM 706 O O . ALA A 1 89 ? -8.992 -14.109 3.74 1 97.19 89 ALA A O 1
ATOM 707 N N . ALA A 1 90 ? -10.578 -15.516 3.121 1 96.44 90 ALA A N 1
ATOM 708 C CA . ALA A 1 90 ? -10.391 -16.406 4.27 1 96.44 90 ALA A CA 1
ATOM 709 C C . ALA A 1 90 ? -9.062 -17.141 4.18 1 96.44 90 ALA A C 1
ATOM 711 O O . ALA A 1 90 ? -8.414 -17.141 3.133 1 96.44 90 ALA A O 1
ATOM 712 N N . TYR A 1 91 ? -8.594 -17.656 5.266 1 94.88 91 TYR A N 1
ATOM 713 C CA . TYR A 1 91 ? -7.473 -18.578 5.402 1 94.88 91 TYR A CA 1
ATOM 714 C C . TYR A 1 91 ? -7.844 -19.75 6.297 1 94.88 91 TYR A C 1
ATOM 716 O O . TYR A 1 91 ? -8.422 -19.578 7.367 1 94.88 91 TYR A O 1
ATOM 724 N N . PRO A 1 92 ? -7.586 -20.984 5.926 1 95.25 92 PRO A N 1
ATOM 725 C CA . PRO A 1 92 ? -6.938 -21.375 4.668 1 95.25 92 PRO A CA 1
ATOM 726 C C . PRO A 1 92 ? -7.723 -20.922 3.438 1 95.25 92 PRO A C 1
ATOM 728 O O . PRO A 1 92 ? -8.898 -20.562 3.549 1 95.25 92 PRO A O 1
ATOM 731 N N . TYR A 1 93 ? -7.156 -20.891 2.293 1 96.62 93 TYR A N 1
ATOM 732 C CA . TYR A 1 93 ? -7.699 -20.312 1.064 1 96.62 93 TYR A CA 1
ATOM 733 C C . TYR A 1 93 ? -8.969 -21.047 0.645 1 96.62 93 TYR A C 1
ATOM 735 O O . TYR A 1 93 ? -9.008 -22.281 0.619 1 96.62 93 TYR A O 1
ATOM 743 N N . PRO A 1 94 ? -9.961 -20.312 0.249 1 97.31 94 PRO A N 1
ATOM 744 C CA . PRO A 1 94 ? -11.18 -20.969 -0.241 1 97.31 94 PRO A CA 1
ATOM 745 C C . PRO A 1 94 ? -10.977 -21.688 -1.574 1 97.31 94 PRO A C 1
ATOM 747 O O . PRO A 1 94 ? -10.242 -21.188 -2.436 1 97.31 94 PRO A O 1
ATOM 750 N N . GLU A 1 95 ? -11.633 -22.734 -1.763 1 97.12 95 GLU A N 1
ATOM 751 C CA . GLU A 1 95 ? -11.578 -23.484 -3.02 1 97.12 95 GLU A CA 1
ATOM 752 C C . GLU A 1 95 ? -12.086 -22.625 -4.18 1 97.12 95 GLU A C 1
ATOM 754 O O . GLU A 1 95 ? -11.586 -22.734 -5.301 1 97.12 95 GLU A O 1
ATOM 759 N N . ALA A 1 96 ? -13.039 -21.828 -3.877 1 97.5 96 ALA A N 1
ATOM 760 C CA . ALA A 1 96 ? -13.672 -21.031 -4.918 1 97.5 96 ALA A CA 1
ATOM 761 C C . ALA A 1 96 ? -12.664 -20.109 -5.598 1 97.5 96 ALA A C 1
ATOM 763 O O . ALA A 1 96 ? -12.672 -19.969 -6.824 1 97.5 96 ALA A O 1
ATOM 764 N N . THR A 1 97 ? -11.758 -19.453 -4.84 1 98.5 97 THR A N 1
ATOM 765 C CA . THR A 1 97 ? -10.758 -18.594 -5.445 1 98.5 97 THR A CA 1
ATOM 766 C C . THR A 1 97 ? -9.75 -19.406 -6.242 1 98.5 97 THR A C 1
ATOM 768 O O . THR A 1 97 ? -9.359 -19.016 -7.348 1 98.5 97 THR A O 1
ATOM 771 N N . ARG A 1 98 ? -9.391 -20.594 -5.734 1 98.06 98 ARG A N 1
ATOM 772 C CA . ARG A 1 98 ? -8.445 -21.469 -6.43 1 98.06 98 ARG A CA 1
ATOM 773 C C . ARG A 1 98 ? -9.016 -21.922 -7.766 1 98.06 98 ARG A C 1
ATOM 775 O O . ARG A 1 98 ? -8.32 -21.922 -8.781 1 98.06 98 ARG A O 1
ATOM 782 N N . ARG A 1 99 ? -10.266 -22.266 -7.719 1 98.06 99 ARG A N 1
ATOM 783 C CA . ARG A 1 99 ? -10.93 -22.719 -8.938 1 98.06 99 ARG A CA 1
ATOM 784 C C . ARG A 1 99 ? -10.953 -21.625 -9.992 1 98.06 99 ARG A C 1
ATOM 786 O O . ARG A 1 99 ? -10.695 -21.875 -11.172 1 98.06 99 ARG A O 1
ATOM 793 N N . LYS A 1 100 ? -11.266 -20.469 -9.594 1 98.5 100 LYS A N 1
ATOM 794 C CA . LYS A 1 100 ? -11.305 -19.328 -10.516 1 98.5 100 LYS A CA 1
ATOM 795 C C . LYS A 1 100 ? -9.914 -19.047 -11.094 1 98.5 100 LYS A C 1
ATOM 797 O O . LYS A 1 100 ? -9.766 -18.844 -12.297 1 98.5 100 LYS A O 1
ATOM 802 N N . GLY A 1 101 ? -8.898 -19.062 -10.211 1 98.69 101 GLY A N 1
ATOM 803 C CA . GLY A 1 101 ? -7.539 -18.844 -10.672 1 98.69 101 GLY A CA 1
ATOM 804 C C . GLY A 1 101 ? -7.043 -19.922 -11.609 1 98.69 101 GLY A C 1
ATOM 805 O O . GLY A 1 101 ? -6.426 -19.641 -12.633 1 98.69 101 GLY A O 1
ATOM 806 N N . ASP A 1 102 ? -7.379 -21.188 -11.273 1 98.75 102 ASP A N 1
ATOM 807 C CA . ASP A 1 102 ? -6.996 -22.312 -12.125 1 98.75 102 ASP A CA 1
ATOM 808 C C . ASP A 1 102 ? -7.609 -22.172 -13.516 1 98.75 102 ASP A C 1
ATOM 810 O O . ASP A 1 102 ? -6.93 -22.375 -14.523 1 98.75 102 ASP A O 1
ATOM 814 N N . ALA A 1 103 ? -8.867 -21.875 -13.508 1 98.5 103 ALA A N 1
ATOM 815 C CA . ALA A 1 103 ? -9.57 -21.719 -14.781 1 98.5 103 ALA A CA 1
ATOM 816 C C . ALA A 1 103 ? -8.953 -20.609 -15.617 1 98.5 103 ALA A C 1
ATOM 818 O O . ALA A 1 103 ? -8.773 -20.75 -16.828 1 98.5 103 ALA A O 1
ATOM 819 N N . TRP A 1 104 ? -8.672 -19.516 -15.008 1 98.69 104 TRP A N 1
ATOM 820 C CA . TRP A 1 104 ? -8.062 -18.375 -15.688 1 98.69 104 TRP A CA 1
ATOM 821 C C . TRP A 1 104 ? -6.695 -18.75 -16.25 1 98.69 104 TRP A C 1
ATOM 823 O O . TRP A 1 104 ? -6.395 -18.453 -17.406 1 98.69 104 TRP A O 1
ATOM 833 N N . LEU A 1 105 ? -5.852 -19.391 -15.414 1 98.69 105 LEU A N 1
ATOM 834 C CA . LEU A 1 105 ? -4.52 -19.812 -15.844 1 98.69 105 LEU A CA 1
ATOM 835 C C . LEU A 1 105 ? -4.609 -20.75 -17.047 1 98.69 105 LEU A C 1
ATOM 837 O O . LEU A 1 105 ? -3.861 -20.609 -18.016 1 98.69 105 LEU A O 1
ATOM 841 N N . LYS A 1 106 ? -5.484 -21.688 -17 1 98.12 106 LYS A N 1
ATOM 842 C CA . LYS A 1 106 ? -5.656 -22.688 -18.047 1 98.12 106 LYS A CA 1
ATOM 843 C C . LYS A 1 106 ? -6.125 -22.031 -19.344 1 98.12 106 LYS A C 1
ATOM 845 O O . LYS A 1 106 ? -5.684 -22.422 -20.438 1 98.12 106 LYS A O 1
ATOM 850 N N . ALA A 1 107 ? -7.031 -21.094 -19.234 1 97.88 107 ALA A N 1
ATOM 851 C CA . ALA A 1 107 ? -7.555 -20.422 -20.406 1 97.88 107 ALA A CA 1
ATOM 852 C C . ALA A 1 107 ? -6.441 -19.703 -21.172 1 97.88 107 ALA A C 1
ATOM 854 O O . ALA A 1 107 ? -6.461 -19.656 -22.406 1 97.88 107 ALA A O 1
ATOM 855 N N . GLY A 1 108 ? -5.488 -19.078 -20.453 1 97.5 108 GLY A N 1
ATOM 856 C CA . GLY A 1 108 ? -4.305 -18.484 -21.062 1 97.5 108 GLY A CA 1
ATOM 857 C C . GLY A 1 108 ? -4.621 -17.281 -21.922 1 97.5 108 GLY A C 1
ATOM 858 O O . GLY A 1 108 ? -3.844 -16.922 -22.812 1 97.5 108 GLY A O 1
ATOM 859 N N . LYS A 1 109 ? -5.742 -16.609 -21.688 1 97.44 109 LYS A N 1
ATOM 860 C CA . LYS A 1 109 ? -6.195 -15.523 -22.547 1 97.44 109 LYS A CA 1
ATOM 861 C C . LYS A 1 109 ? -5.496 -14.219 -22.188 1 97.44 109 LYS A C 1
ATOM 863 O O . LYS A 1 109 ? -5.336 -13.336 -23.047 1 97.44 109 LYS A O 1
ATOM 868 N N . HIS A 1 110 ? -5.195 -14.055 -20.953 1 98.19 110 HIS A N 1
ATOM 869 C CA . HIS A 1 110 ? -4.559 -12.836 -20.469 1 98.19 110 HIS A CA 1
ATOM 870 C C . HIS A 1 110 ? -3.287 -13.148 -19.688 1 98.19 110 HIS A C 1
ATOM 872 O O . HIS A 1 110 ? -3.17 -14.219 -19.094 1 98.19 110 HIS A O 1
ATOM 878 N N . LEU A 1 111 ? -2.354 -12.227 -19.672 1 98.44 111 LEU A N 1
ATOM 879 C CA . LEU A 1 111 ? -1.105 -12.367 -18.938 1 98.44 111 LEU A CA 1
ATOM 880 C C . LEU A 1 111 ? -1.325 -12.102 -17.453 1 98.44 111 LEU A C 1
ATOM 882 O O . LEU A 1 111 ? -0.698 -12.734 -16.594 1 98.44 111 LEU A O 1
ATOM 886 N N . ILE A 1 112 ? -2.283 -11.18 -17.156 1 98.75 112 ILE A N 1
ATOM 887 C CA . ILE A 1 112 ? -2.484 -10.703 -15.805 1 98.75 112 ILE A CA 1
ATOM 888 C C . ILE A 1 112 ? -3.953 -10.852 -15.414 1 98.75 112 ILE A C 1
ATOM 890 O O . ILE A 1 112 ? -4.848 -10.516 -16.188 1 98.75 112 ILE A O 1
ATOM 894 N N . LEU A 1 113 ? -4.145 -11.398 -14.281 1 98.75 113 LEU A N 1
ATOM 895 C CA . LEU A 1 113 ? -5.418 -11.32 -13.578 1 98.75 113 LEU A CA 1
ATOM 896 C C . LEU A 1 113 ? -5.309 -10.438 -12.336 1 98.75 113 LEU A C 1
ATOM 898 O O . LEU A 1 113 ? -4.582 -10.766 -11.398 1 98.75 113 LEU A O 1
ATOM 902 N N . LEU A 1 114 ? -5.98 -9.305 -12.383 1 98.69 114 LEU A N 1
ATOM 903 C CA . LEU A 1 114 ? -6.043 -8.438 -11.203 1 98.69 114 LEU A CA 1
ATOM 904 C C . LEU A 1 114 ? -7.117 -8.914 -10.234 1 98.69 114 LEU A C 1
ATOM 906 O O . LEU A 1 114 ? -8.266 -9.117 -10.625 1 98.69 114 LEU A O 1
ATOM 910 N N . VAL A 1 115 ? -6.711 -9.117 -8.992 1 98.88 115 VAL A N 1
ATOM 911 C CA . VAL A 1 115 ? -7.617 -9.57 -7.945 1 98.88 115 VAL A CA 1
ATOM 912 C C . VAL A 1 115 ? -7.375 -8.766 -6.672 1 98.88 115 VAL A C 1
ATOM 914 O O . VAL A 1 115 ? -6.289 -8.211 -6.477 1 98.88 115 VAL A O 1
ATOM 917 N N . PRO A 1 116 ? -8.375 -8.672 -5.77 1 98.62 116 PRO A N 1
ATOM 918 C CA . PRO A 1 116 ? -8.148 -7.934 -4.523 1 98.62 116 PRO A CA 1
ATOM 919 C C . PRO A 1 116 ? -7.141 -8.617 -3.605 1 98.62 116 PRO A C 1
ATOM 921 O O . PRO A 1 116 ? -7.109 -9.852 -3.529 1 98.62 116 PRO A O 1
ATOM 924 N N . SER A 1 117 ? -6.328 -7.832 -2.992 1 98.56 117 SER A N 1
ATOM 925 C CA . SER A 1 117 ? -5.434 -8.359 -1.969 1 98.56 117 SER A CA 1
ATOM 926 C C . SER A 1 117 ? -6.18 -8.641 -0.67 1 98.56 117 SER A C 1
ATOM 928 O O . SER A 1 117 ? -6.871 -7.77 -0.142 1 98.56 117 SER A O 1
ATOM 930 N N . ALA A 1 118 ? -5.965 -9.789 -0.108 1 97.5 118 ALA A N 1
ATOM 931 C CA . ALA A 1 118 ? -6.562 -10.141 1.178 1 97.5 118 ALA A CA 1
ATOM 932 C C . ALA A 1 118 ? -5.797 -9.492 2.33 1 97.5 118 ALA A C 1
ATOM 934 O O . ALA A 1 118 ? -6.242 -9.539 3.48 1 97.5 118 ALA A O 1
ATOM 935 N N . ALA A 1 119 ? -4.645 -8.906 2.018 1 97.88 119 ALA A N 1
ATOM 936 C CA . ALA A 1 119 ? -3.846 -8.258 3.053 1 97.88 119 ALA A CA 1
ATOM 937 C C . ALA A 1 119 ? -4.348 -6.84 3.33 1 97.88 119 ALA A C 1
ATOM 939 O O . ALA A 1 119 ? -3.932 -6.207 4.301 1 97.88 119 ALA A O 1
ATOM 940 N N . VAL A 1 120 ? -5.199 -6.359 2.486 1 98.12 120 VAL A N 1
ATOM 941 C CA . VAL A 1 120 ? -5.719 -5 2.592 1 98.12 120 VAL A CA 1
ATOM 942 C C . VAL A 1 120 ? -7.223 -5.043 2.855 1 98.12 120 VAL A C 1
ATOM 944 O O . VAL A 1 120 ? -7.961 -5.742 2.158 1 98.12 120 VAL A O 1
ATOM 947 N N . PRO A 1 121 ? -7.695 -4.293 3.787 1 96.38 121 PRO A N 1
ATOM 948 C CA . PRO A 1 121 ? -9.117 -4.344 4.141 1 96.38 121 PRO A CA 1
ATOM 949 C C . PRO A 1 121 ? -10.031 -4.055 2.953 1 96.38 121 PRO A C 1
ATOM 951 O O . PRO A 1 121 ? -9.734 -3.166 2.146 1 96.38 121 PRO A O 1
ATOM 954 N N . GLY A 1 122 ? -11.055 -4.914 2.904 1 94.5 122 GLY A N 1
ATOM 955 C CA . GLY A 1 122 ? -12.094 -4.66 1.916 1 94.5 122 GLY A CA 1
ATOM 956 C C . GLY A 1 122 ? -11.648 -4.945 0.495 1 94.5 122 GLY A C 1
ATOM 957 O O . GLY A 1 122 ? -12.391 -4.703 -0.457 1 94.5 122 GLY A O 1
ATOM 958 N N . GLY A 1 123 ? -10.422 -5.445 0.407 1 96.62 123 GLY A N 1
ATOM 959 C CA . GLY A 1 123 ? -9.93 -5.641 -0.946 1 96.62 123 GLY A CA 1
ATOM 960 C C . GLY A 1 123 ? -9.703 -4.34 -1.694 1 96.62 123 GLY A C 1
ATOM 961 O O . GLY A 1 123 ? -9.961 -4.258 -2.896 1 96.62 123 GLY A O 1
ATOM 962 N N . LEU A 1 124 ? -9.211 -3.387 -1.033 1 97.81 124 LEU A N 1
ATOM 963 C CA . LEU A 1 124 ? -9.125 -2.029 -1.56 1 97.81 124 LEU A CA 1
ATOM 964 C C . LEU A 1 124 ? -7.902 -1.874 -2.459 1 97.81 124 LEU A C 1
ATOM 966 O O . LEU A 1 124 ? -7.797 -0.897 -3.205 1 97.81 124 LEU A O 1
ATOM 970 N N . ASP A 1 125 ? -6.934 -2.762 -2.357 1 98.5 125 ASP A N 1
ATOM 971 C CA . ASP A 1 125 ? -5.773 -2.805 -3.24 1 98.5 125 ASP A CA 1
ATOM 972 C C . ASP A 1 125 ? -5.664 -4.16 -3.936 1 98.5 125 ASP A C 1
ATOM 974 O O . ASP A 1 125 ? -6.234 -5.148 -3.475 1 98.5 125 ASP A O 1
ATOM 978 N N . ASP A 1 126 ? -4.895 -4.191 -5 1 98.5 126 ASP A N 1
ATOM 979 C CA . ASP A 1 126 ? -4.902 -5.391 -5.832 1 98.5 126 ASP A CA 1
ATOM 980 C C . ASP A 1 126 ? -3.525 -6.043 -5.867 1 98.5 126 ASP A C 1
ATOM 9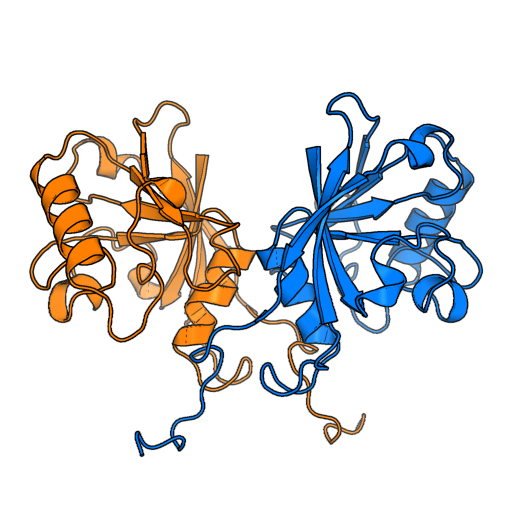82 O O . ASP A 1 126 ? -2.516 -5.391 -5.598 1 98.5 126 ASP A O 1
ATOM 986 N N . ILE A 1 127 ? -3.568 -7.27 -6.172 1 98.75 127 ILE A N 1
ATOM 987 C CA . ILE A 1 127 ? -2.396 -8.008 -6.637 1 98.75 127 ILE A CA 1
ATOM 988 C C . ILE A 1 127 ? -2.631 -8.508 -8.055 1 98.75 127 ILE A C 1
ATOM 990 O O . ILE A 1 127 ? -3.758 -8.477 -8.555 1 98.75 127 ILE A O 1
ATOM 994 N N . ALA A 1 128 ? -1.564 -8.867 -8.68 1 98.81 128 ALA A N 1
ATOM 995 C CA . ALA A 1 128 ? -1.573 -9.383 -10.039 1 98.81 128 ALA A CA 1
ATOM 996 C C . ALA A 1 128 ? -1.162 -10.852 -10.07 1 98.81 128 ALA A C 1
ATOM 998 O O . ALA A 1 128 ? -0.018 -11.188 -9.758 1 98.81 128 ALA A O 1
ATOM 999 N N . VAL A 1 129 ? -2.107 -11.656 -10.391 1 98.88 129 VAL A N 1
ATOM 1000 C CA . VAL A 1 129 ? -1.782 -13.039 -10.734 1 98.88 129 VAL A CA 1
ATOM 1001 C C . VAL A 1 129 ? -1.205 -13.086 -12.148 1 98.88 129 VAL A C 1
ATOM 1003 O O . VAL A 1 129 ? -1.822 -12.594 -13.102 1 98.88 129 VAL A O 1
ATOM 1006 N N . PHE A 1 130 ? -0.048 -13.609 -12.312 1 98.81 130 PHE A N 1
ATOM 1007 C CA . PHE A 1 130 ? 0.738 -13.594 -13.539 1 98.81 130 PHE A CA 1
ATOM 1008 C C . PHE A 1 130 ? 0.878 -14.992 -14.109 1 98.81 130 PHE A C 1
ATOM 1010 O O . PHE A 1 130 ? 1.276 -15.922 -13.406 1 98.81 130 PHE A O 1
ATOM 1017 N N . ASN A 1 131 ? 0.506 -15.164 -15.375 1 98.81 131 ASN A N 1
ATOM 1018 C CA . ASN A 1 131 ? 0.565 -16.453 -16.062 1 98.81 131 ASN A CA 1
ATOM 1019 C C . ASN A 1 131 ? 1.883 -16.625 -16.812 1 98.81 131 ASN A C 1
ATOM 1021 O O . ASN A 1 131 ? 2.039 -16.125 -17.938 1 98.81 131 ASN A O 1
ATOM 1025 N N . PRO A 1 132 ? 2.805 -17.375 -16.25 1 98.44 132 PRO A N 1
ATOM 1026 C CA . PRO A 1 132 ? 4.113 -17.5 -16.891 1 98.44 132 PRO A CA 1
ATOM 1027 C C . PRO A 1 132 ? 4.035 -18.234 -18.234 1 98.44 132 PRO A C 1
ATOM 1029 O O . PRO A 1 132 ? 4.961 -18.141 -19.047 1 98.44 132 PRO A O 1
ATOM 1032 N N . ALA A 1 133 ? 2.971 -18.922 -18.484 1 97.88 133 ALA A N 1
ATOM 1033 C CA . ALA A 1 133 ? 2.824 -19.688 -19.703 1 97.88 133 ALA A CA 1
ATOM 1034 C C . ALA A 1 133 ? 2.328 -18.812 -20.859 1 97.88 133 ALA A C 1
ATOM 1036 O O . ALA A 1 133 ? 2.371 -19.219 -22.016 1 97.88 133 ALA A O 1
ATOM 1037 N N . HIS A 1 134 ? 1.783 -17.703 -20.562 1 97.94 134 HIS A N 1
ATOM 1038 C CA . HIS A 1 134 ? 1.313 -16.781 -21.609 1 97.94 134 HIS A CA 1
ATOM 1039 C C . HIS A 1 134 ? 2.467 -16.297 -22.469 1 97.94 134 HIS A C 1
ATOM 1041 O O . HIS A 1 134 ? 3.549 -15.992 -21.953 1 97.94 134 HIS A O 1
ATOM 1047 N N . PRO A 1 135 ? 2.334 -16.047 -23.719 1 96.06 135 PRO A N 1
ATOM 1048 C CA . PRO A 1 135 ? 3.426 -15.672 -24.609 1 96.06 135 PRO A CA 1
ATOM 1049 C C . PRO A 1 135 ? 4.035 -14.312 -24.266 1 96.06 135 PRO A C 1
ATOM 1051 O O . PRO A 1 135 ? 5.227 -14.094 -24.484 1 96.06 135 PRO A O 1
ATOM 1054 N N . GLN A 1 136 ? 3.227 -13.5 -23.719 1 97.06 136 GLN A N 1
ATOM 1055 C CA . GLN A 1 136 ? 3.711 -12.156 -23.422 1 97.06 136 GLN A CA 1
ATOM 1056 C C . GLN A 1 136 ? 4.461 -12.117 -22.094 1 97.06 136 GLN A C 1
ATOM 1058 O O . GLN A 1 136 ? 4.934 -11.062 -21.672 1 97.06 136 GLN A O 1
ATOM 1063 N N . SER A 1 137 ? 4.586 -13.273 -21.469 1 97.56 137 SER A N 1
ATOM 1064 C CA . SER A 1 137 ? 5.273 -13.328 -20.188 1 97.56 137 SER A CA 1
ATOM 1065 C C . SER A 1 137 ? 6.738 -12.922 -20.328 1 97.56 137 SER A C 1
ATOM 1067 O O . SER A 1 137 ? 7.34 -12.43 -19.375 1 97.56 137 SER A O 1
ATOM 1069 N N . ALA A 1 138 ? 7.281 -13.023 -21.484 1 96.81 138 ALA A N 1
ATOM 1070 C CA . ALA A 1 138 ? 8.688 -12.719 -21.734 1 96.81 138 ALA A CA 1
ATOM 1071 C C . ALA A 1 138 ? 8.93 -11.211 -21.719 1 96.81 138 ALA A C 1
ATOM 1073 O O . ALA A 1 138 ? 10.07 -10.758 -21.703 1 96.81 138 ALA A O 1
ATOM 1074 N N . ARG A 1 139 ? 7.91 -10.453 -21.641 1 97.44 139 ARG A N 1
ATOM 1075 C CA . ARG A 1 139 ? 8.023 -9 -21.766 1 97.44 139 ARG A CA 1
ATOM 1076 C C . ARG A 1 139 ? 8.258 -8.344 -20.406 1 97.44 139 ARG A C 1
ATOM 1078 O O . ARG A 1 139 ? 8.477 -7.137 -20.328 1 97.44 139 ARG A O 1
ATOM 1085 N N . ILE A 1 140 ? 8.148 -9.086 -19.359 1 98.12 140 ILE A N 1
ATOM 1086 C CA . ILE A 1 140 ? 8.375 -8.516 -18.031 1 98.12 140 ILE A CA 1
ATOM 1087 C C . ILE A 1 140 ? 9.867 -8.273 -17.828 1 98.12 140 ILE A C 1
ATOM 1089 O O . ILE A 1 140 ? 10.703 -9.086 -18.234 1 98.12 140 ILE A O 1
ATOM 1093 N N . ARG A 1 141 ? 10.211 -7.164 -17.172 1 98.25 141 ARG A N 1
ATOM 1094 C CA . ARG A 1 141 ? 11.594 -6.82 -16.875 1 98.25 141 ARG A CA 1
ATOM 1095 C C . ARG A 1 141 ? 11.734 -6.27 -15.453 1 98.25 141 ARG A C 1
ATOM 1097 O O . ARG A 1 141 ? 10.898 -5.48 -15.008 1 98.25 141 ARG A O 1
ATOM 1104 N N . LEU A 1 142 ? 12.781 -6.684 -14.828 1 98.81 142 LEU A N 1
ATOM 1105 C CA . LEU A 1 142 ? 13.148 -6.074 -13.555 1 98.81 142 LEU A CA 1
ATOM 1106 C C . LEU A 1 142 ? 13.789 -4.707 -13.773 1 98.81 142 LEU A C 1
ATOM 1108 O O . LEU A 1 142 ? 14.773 -4.59 -14.508 1 98.81 142 LEU A O 1
ATOM 1112 N N . ASN A 1 143 ? 13.25 -3.76 -13.195 1 98.25 143 ASN A N 1
ATOM 1113 C CA . ASN A 1 143 ? 13.758 -2.398 -13.344 1 98.25 143 ASN A CA 1
ATOM 1114 C C . ASN A 1 143 ? 14.688 -2.018 -12.203 1 98.25 143 ASN A C 1
ATOM 1116 O O . ASN A 1 143 ? 15.734 -1.405 -12.422 1 98.25 143 ASN A O 1
ATOM 1120 N N . LYS A 1 144 ? 14.344 -2.342 -10.984 1 98.19 144 LYS A N 1
ATOM 1121 C CA . LYS A 1 144 ? 15.07 -1.96 -9.781 1 98.19 144 LYS A CA 1
ATOM 1122 C C . LYS A 1 144 ? 14.734 -2.891 -8.617 1 98.19 144 LYS A C 1
ATOM 1124 O O . LYS A 1 144 ? 13.68 -3.527 -8.609 1 98.19 144 LYS A O 1
ATOM 1129 N N . ALA A 1 145 ? 15.602 -3.031 -7.73 1 98.75 145 ALA A N 1
ATOM 1130 C CA . ALA A 1 145 ? 15.383 -3.783 -6.5 1 98.75 145 ALA A CA 1
ATOM 1131 C C . ALA A 1 145 ? 15.781 -2.961 -5.277 1 98.75 145 ALA A C 1
ATOM 1133 O O . ALA A 1 145 ? 16.781 -2.238 -5.301 1 98.75 145 ALA A O 1
ATOM 1134 N N . TYR A 1 146 ? 15.031 -3.113 -4.227 1 98.5 146 TYR A N 1
ATOM 1135 C CA . TYR A 1 146 ? 15.266 -2.35 -3.004 1 98.5 146 TYR A CA 1
ATOM 1136 C C . TYR A 1 146 ? 15.508 -3.273 -1.819 1 98.5 146 TYR A C 1
ATOM 1138 O O . TYR A 1 146 ? 14.914 -4.352 -1.73 1 98.5 146 TYR A O 1
ATOM 1146 N N . THR A 1 147 ? 16.344 -2.807 -0.911 1 97.12 147 THR A N 1
ATOM 1147 C CA . THR A 1 147 ? 16.531 -3.424 0.398 1 97.12 147 THR A CA 1
ATOM 1148 C C . THR A 1 147 ? 15.781 -2.645 1.474 1 97.12 147 THR A C 1
ATOM 1150 O O . THR A 1 147 ? 14.961 -1.78 1.163 1 97.12 147 THR A O 1
ATOM 1153 N N . ASP A 1 148 ? 15.938 -2.938 2.777 1 94.38 148 ASP A N 1
ATOM 1154 C CA . ASP A 1 148 ? 15.367 -2.223 3.912 1 94.38 148 ASP A CA 1
ATOM 1155 C C . ASP A 1 148 ? 13.859 -2.057 3.75 1 94.38 148 ASP A C 1
ATOM 1157 O O . ASP A 1 148 ? 13.352 -0.933 3.672 1 94.38 148 ASP A O 1
ATOM 1161 N N . LEU A 1 149 ? 13.203 -3.102 3.834 1 98.12 149 LEU A N 1
ATOM 1162 C CA . LEU A 1 149 ? 11.797 -3.193 3.451 1 98.1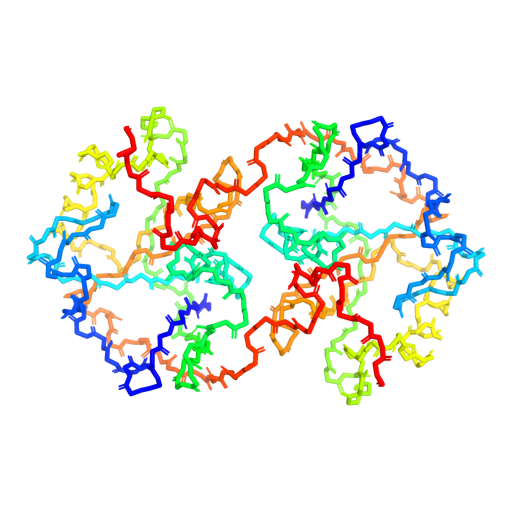2 149 LEU A CA 1
ATOM 1163 C C . LEU A 1 149 ? 10.914 -2.438 4.438 1 98.12 149 LEU A C 1
ATOM 1165 O O . LEU A 1 149 ? 10.156 -1.544 4.047 1 98.12 149 LEU A O 1
ATOM 1169 N N . TYR A 1 150 ? 10.992 -2.719 5.719 1 97.75 150 TYR A N 1
ATOM 1170 C CA . TYR A 1 150 ? 10.219 -2.014 6.738 1 97.75 150 TYR A CA 1
ATOM 1171 C C . TYR A 1 150 ? 11.086 -1 7.473 1 97.75 150 TYR A C 1
ATOM 1173 O O . TYR A 1 150 ? 12.195 -1.321 7.906 1 97.75 150 TYR A O 1
ATOM 1181 N N . ASN A 1 151 ? 10.609 0.229 7.605 1 95.44 151 ASN A N 1
ATOM 1182 C CA . ASN A 1 151 ? 11.414 1.232 8.297 1 95.44 151 ASN A CA 1
ATOM 1183 C C . ASN A 1 151 ? 11.531 0.929 9.789 1 95.44 151 ASN A C 1
ATOM 1185 O O . ASN A 1 151 ? 10.852 0.032 10.297 1 95.44 151 ASN A O 1
ATOM 1189 N N . ALA A 1 152 ? 12.352 1.67 10.5 1 93.94 152 ALA A N 1
ATOM 1190 C CA . ALA A 1 152 ? 12.727 1.373 11.883 1 93.94 152 ALA A CA 1
ATOM 1191 C C . ALA A 1 152 ? 11.539 1.57 12.82 1 93.94 152 ALA A C 1
ATOM 1193 O O . ALA A 1 152 ? 11.523 1.029 13.93 1 93.94 152 ALA A O 1
ATOM 1194 N N . ARG A 1 153 ? 10.516 2.244 12.375 1 95.75 153 ARG A N 1
ATOM 1195 C CA . ARG A 1 153 ? 9.414 2.602 13.273 1 95.75 153 ARG A CA 1
ATOM 1196 C C . ARG A 1 153 ? 8.258 1.621 13.141 1 95.75 153 ARG A C 1
ATOM 1198 O O . ARG A 1 153 ? 7.328 1.636 13.945 1 95.75 153 ARG A O 1
ATOM 1205 N N . THR A 1 154 ? 8.305 0.768 12.117 1 97.44 154 THR A N 1
ATOM 1206 C CA . THR A 1 154 ? 7.211 -0.159 11.852 1 97.44 154 THR A CA 1
ATOM 1207 C C . THR A 1 154 ? 7.004 -1.106 13.031 1 97.44 154 THR A C 1
ATOM 1209 O O . THR A 1 154 ? 7.844 -1.968 13.297 1 97.44 154 THR A O 1
ATOM 1212 N N . PHE A 1 155 ? 5.836 -0.896 13.766 1 96.94 155 PHE A N 1
ATOM 1213 C CA . PHE A 1 155 ? 5.438 -1.714 14.906 1 96.94 155 PHE A CA 1
ATOM 1214 C C . PHE A 1 155 ? 6.551 -1.779 15.945 1 96.94 155 PHE A C 1
ATOM 1216 O O . PHE A 1 155 ? 6.883 -2.859 16.438 1 96.94 155 PHE A O 1
ATOM 1223 N N . ARG A 1 156 ? 7.145 -0.641 16.156 1 87.5 156 ARG A N 1
ATOM 1224 C CA . ARG A 1 156 ? 8.219 -0.578 17.141 1 87.5 156 ARG A CA 1
ATOM 1225 C C . ARG A 1 156 ? 7.656 -0.591 18.562 1 87.5 156 ARG A C 1
ATOM 1227 O O . ARG A 1 156 ? 6.715 0.142 18.859 1 87.5 156 ARG A O 1
ATOM 1234 N N . GLY A 1 157 ? 7.848 -1.683 19.375 1 66.44 157 GLY A N 1
ATOM 1235 C CA . GLY A 1 157 ? 7.41 -1.884 20.75 1 66.44 157 GLY A CA 1
ATOM 1236 C C . GLY A 1 157 ? 7.887 -0.796 21.688 1 66.44 157 GLY A C 1
ATOM 1237 O O . GLY A 1 157 ? 8.75 0.009 21.328 1 66.44 157 GLY A O 1
ATOM 1238 N N . ILE A 1 158 ? 7.148 -0.378 22.641 1 53.56 158 ILE A N 1
ATOM 1239 C CA . ILE A 1 158 ? 7.5 0.572 23.703 1 53.56 158 ILE A CA 1
ATOM 1240 C C . ILE A 1 158 ? 8.945 0.339 24.141 1 53.56 158 ILE A C 1
ATOM 1242 O O . ILE A 1 158 ? 9.664 1.29 24.438 1 53.56 158 ILE A O 1
ATOM 1246 N N . GLY A 1 159 ? 9.398 -0.875 24.438 1 45.34 159 GLY A N 1
ATOM 1247 C CA . GLY A 1 159 ? 10.648 -1.031 25.172 1 45.34 159 GLY A CA 1
ATOM 1248 C C . GLY A 1 159 ? 11.867 -0.633 24.359 1 45.34 159 GLY A C 1
ATOM 1249 O O . GLY A 1 159 ? 13 -0.891 24.781 1 45.34 159 GLY A O 1
ATOM 1250 N N . ALA A 1 160 ? 11.867 -0.471 23.188 1 42.5 160 ALA A N 1
ATOM 1251 C CA . ALA A 1 160 ? 13.141 -0.084 22.578 1 42.5 160 ALA A CA 1
ATOM 1252 C C . ALA A 1 160 ? 13.562 1.308 23.047 1 42.5 160 ALA A C 1
ATOM 1254 O O . ALA A 1 160 ? 12.961 2.309 22.656 1 42.5 160 ALA A O 1
ATOM 1255 N N . GLU A 1 161 ? 13.844 1.551 24.234 1 35.78 161 GLU A N 1
ATOM 1256 C CA . GLU A 1 161 ? 14.508 2.723 24.797 1 35.78 161 GLU A CA 1
ATOM 1257 C C . GLU A 1 161 ? 15.578 3.254 23.844 1 35.78 161 GLU A C 1
ATOM 1259 O O . GLU A 1 161 ? 16.234 2.48 23.156 1 35.78 161 GLU A O 1
ATOM 1264 N N . GLU A 1 162 ? 15.547 4.539 23.391 1 34.41 162 GLU A N 1
ATOM 1265 C CA . GLU A 1 162 ? 16.656 5.285 22.812 1 34.41 162 GLU A CA 1
ATOM 1266 C C . GLU A 1 162 ? 17.984 4.934 23.5 1 34.41 162 GLU A C 1
ATOM 1268 O O . GLU A 1 162 ? 18.172 5.23 24.672 1 34.41 162 GLU A O 1
ATOM 1273 N N . LYS A 1 163 ? 18.672 3.939 23.359 1 24.02 163 LYS A N 1
ATOM 1274 C CA . LYS A 1 163 ? 20.078 3.91 23.766 1 24.02 163 LYS A CA 1
ATOM 1275 C C . LYS A 1 163 ? 20.891 4.965 23.016 1 24.02 163 LYS A C 1
ATOM 1277 O O . LYS A 1 163 ? 20.719 5.156 21.812 1 24.02 163 LYS A O 1
ATOM 1282 N N . MET B 1 1 ? -10.43 11.758 -7.352 1 95.31 1 MET B N 1
ATOM 1283 C CA . MET B 1 1 ? -9.375 10.914 -6.824 1 95.31 1 MET B CA 1
ATOM 1284 C C . MET B 1 1 ? -9.742 10.375 -5.445 1 95.31 1 MET B C 1
ATOM 1286 O O . MET B 1 1 ? -10.594 10.945 -4.758 1 95.31 1 MET B O 1
ATOM 1290 N N . ARG B 1 2 ? -9.141 9.258 -4.973 1 97.69 2 ARG B N 1
ATOM 1291 C CA . ARG B 1 2 ? -9.391 8.641 -3.674 1 97.69 2 ARG B CA 1
ATOM 1292 C C . ARG B 1 2 ? -8.219 8.859 -2.725 1 97.69 2 ARG B C 1
ATOM 1294 O O . ARG B 1 2 ? -7.059 8.781 -3.135 1 97.69 2 ARG B O 1
ATOM 1301 N N . LEU B 1 3 ? -8.547 9.117 -1.521 1 98.69 3 LEU B N 1
ATOM 1302 C CA . LEU B 1 3 ? -7.578 9.258 -0.438 1 98.69 3 LEU B CA 1
ATOM 1303 C C . LEU B 1 3 ? -7.953 8.367 0.742 1 98.69 3 LEU B C 1
ATOM 1305 O O . LEU B 1 3 ? -9.117 7.973 0.884 1 98.69 3 LEU B O 1
ATOM 1309 N N . TYR B 1 4 ? -6.992 8.078 1.568 1 98.94 4 TYR B N 1
ATOM 1310 C CA . TYR B 1 4 ? -7.184 7.145 2.668 1 98.94 4 TYR B CA 1
ATOM 1311 C C . TYR B 1 4 ? -6.559 7.676 3.953 1 98.94 4 TYR B C 1
ATOM 1313 O O . TYR B 1 4 ? -5.473 8.258 3.928 1 98.94 4 TYR B O 1
ATOM 1321 N N . ARG B 1 5 ? -7.16 7.438 5.012 1 98.56 5 ARG B N 1
ATOM 1322 C CA . ARG B 1 5 ? -6.617 7.809 6.316 1 98.56 5 ARG B CA 1
ATOM 1323 C C . ARG B 1 5 ? -7.145 6.887 7.41 1 98.56 5 ARG B C 1
ATOM 1325 O O . ARG B 1 5 ? -8.305 6.477 7.375 1 98.56 5 ARG B O 1
ATOM 1332 N N . ILE B 1 6 ? -6.309 6.555 8.336 1 98.88 6 ILE B N 1
ATOM 1333 C CA . ILE B 1 6 ? -6.734 5.754 9.484 1 98.88 6 ILE B CA 1
ATOM 1334 C C . ILE B 1 6 ? -6.684 6.602 10.75 1 98.88 6 ILE B C 1
ATOM 1336 O O . ILE B 1 6 ? -5.66 7.219 11.055 1 98.88 6 ILE B O 1
ATOM 1340 N N . CYS B 1 7 ? -7.746 6.707 11.469 1 98.69 7 CYS B N 1
ATOM 1341 C CA . CYS B 1 7 ? -7.879 7.469 12.703 1 98.69 7 CYS B CA 1
ATOM 1342 C C . CYS B 1 7 ? -9.086 7.004 13.508 1 98.69 7 CYS B C 1
ATOM 1344 O O . CYS B 1 7 ? -9.859 6.164 13.039 1 98.69 7 CYS B O 1
ATOM 1346 N N . PRO B 1 8 ? -9.211 7.465 14.758 1 98.62 8 PRO B N 1
ATOM 1347 C CA . PRO B 1 8 ? -10.445 7.16 15.477 1 98.62 8 PRO B CA 1
ATOM 1348 C C . PRO B 1 8 ? -11.695 7.582 14.711 1 98.62 8 PRO B C 1
ATOM 1350 O O . PRO B 1 8 ? -11.703 8.625 14.062 1 98.62 8 PRO B O 1
ATOM 1353 N N . GLU B 1 9 ? -12.703 6.789 14.789 1 98.69 9 GLU B N 1
ATOM 1354 C CA . GLU B 1 9 ? -13.945 6.953 14.047 1 98.69 9 GLU B CA 1
ATOM 1355 C C . GLU B 1 9 ? -14.508 8.367 14.211 1 98.69 9 GLU B C 1
ATOM 1357 O O . GLU B 1 9 ? -14.953 8.977 13.242 1 98.69 9 GLU B O 1
ATOM 1362 N N . ARG B 1 10 ? -14.422 8.93 15.391 1 98.44 10 ARG B N 1
ATOM 1363 C CA . ARG B 1 10 ? -15.016 10.234 15.68 1 98.44 10 ARG B CA 1
ATOM 1364 C C . ARG B 1 10 ? -14.312 11.344 14.906 1 98.44 10 ARG B C 1
ATOM 1366 O O . ARG B 1 10 ? -14.844 12.445 14.758 1 98.44 10 ARG B O 1
ATOM 1373 N N . TYR B 1 11 ? -13.133 11.047 14.375 1 98.62 11 TYR B N 1
ATOM 1374 C CA . TYR B 1 11 ? -12.367 12.102 13.711 1 98.62 11 TYR B CA 1
ATOM 1375 C C . TYR B 1 11 ? -12.383 11.906 12.195 1 98.62 11 TYR B C 1
ATOM 1377 O O . TYR B 1 11 ? -11.742 12.672 11.461 1 98.62 11 TYR B O 1
ATOM 1385 N N . LEU B 1 12 ? -13.125 10.938 11.672 1 98.81 12 LEU B N 1
ATOM 1386 C CA . LEU B 1 12 ? -13.117 10.641 10.242 1 98.81 12 LEU B CA 1
ATOM 1387 C C . LEU B 1 12 ? -13.555 11.859 9.438 1 98.81 12 LEU B C 1
ATOM 1389 O O . LEU B 1 12 ? -13.062 12.078 8.328 1 98.81 12 LEU B O 1
ATOM 1393 N N . GLU B 1 13 ? -14.422 12.695 9.992 1 98.5 13 GLU B N 1
ATOM 1394 C CA . GLU B 1 13 ? -14.914 13.844 9.234 1 98.5 13 GLU B CA 1
ATOM 1395 C C . GLU B 1 13 ? -14.453 15.156 9.859 1 98.5 13 GLU B C 1
ATOM 1397 O O . GLU B 1 13 ? -15.055 16.203 9.625 1 98.5 13 GLU B O 1
ATOM 1402 N N . ASP B 1 14 ? -13.484 15.078 10.711 1 98.44 14 ASP B N 1
ATOM 1403 C CA . ASP B 1 14 ? -12.797 16.281 11.156 1 98.44 14 ASP B CA 1
ATOM 1404 C C . ASP B 1 14 ? -11.727 16.719 10.156 1 98.44 14 ASP B C 1
ATOM 1406 O O . ASP B 1 14 ? -10.664 16.094 10.07 1 98.44 14 ASP B O 1
ATOM 1410 N N . TYR B 1 15 ? -12.031 17.766 9.438 1 98.38 15 TYR B N 1
ATOM 1411 C CA . TYR B 1 15 ? -11.117 18.219 8.391 1 98.38 15 TYR B CA 1
ATOM 1412 C C . TYR B 1 15 ? -10.406 19.5 8.797 1 98.38 15 TYR B C 1
ATOM 1414 O O . TYR B 1 15 ? -9.859 20.203 7.953 1 98.38 15 TYR B O 1
ATOM 1422 N N . SER B 1 16 ? -10.422 19.812 10.094 1 98 16 SER B N 1
ATOM 1423 C CA . SER B 1 16 ? -9.875 21.062 10.578 1 98 16 SER B CA 1
ATOM 1424 C C . SER B 1 16 ? -8.359 21.109 10.43 1 98 16 SER B C 1
ATOM 1426 O O . SER B 1 16 ? -7.77 22.188 10.32 1 98 16 SER B O 1
ATOM 1428 N N . GLY B 1 17 ? -7.695 19.922 10.477 1 98.62 17 GLY B N 1
ATOM 1429 C CA . GLY B 1 17 ? -6.246 19.844 10.414 1 98.62 17 GLY B CA 1
ATOM 1430 C C . GLY B 1 17 ? -5.574 20.219 11.719 1 98.62 17 GLY B C 1
ATOM 1431 O O . GLY B 1 17 ? -4.398 20.594 11.734 1 98.62 17 GLY B O 1
ATOM 1432 N N . ARG B 1 18 ? -6.301 20.141 12.789 1 98.44 18 ARG B N 1
ATOM 1433 C CA . ARG B 1 18 ? -5.777 20.594 14.078 1 98.44 18 ARG B CA 1
ATOM 1434 C C . ARG B 1 18 ? -5.59 19.422 15.031 1 98.44 18 ARG B C 1
ATOM 1436 O O . ARG B 1 18 ? -5.902 19.531 16.219 1 98.44 18 ARG B O 1
ATOM 1443 N N . GLY B 1 19 ? -5.188 18.328 14.438 1 97.38 19 GLY B N 1
ATOM 1444 C CA . GLY B 1 19 ? -4.867 17.156 15.234 1 97.38 19 GLY B CA 1
ATOM 1445 C C . GLY B 1 19 ? -3.439 17.156 15.742 1 97.38 19 GLY B C 1
ATOM 1446 O O . GLY B 1 19 ? -2.877 18.203 16.031 1 97.38 19 GLY B O 1
ATOM 1447 N N . ALA B 1 20 ? -2.852 16.016 15.93 1 97.12 20 ALA B N 1
ATOM 1448 C CA . ALA B 1 20 ? -1.527 15.828 16.516 1 97.12 20 ALA B CA 1
ATOM 1449 C C . ALA B 1 20 ? -0.453 16.531 15.688 1 97.12 20 ALA B C 1
ATOM 1451 O O . ALA B 1 20 ? 0.484 17.109 16.234 1 97.12 20 ALA B O 1
ATOM 1452 N N . SER B 1 21 ? -0.582 16.469 14.328 1 97.81 21 SER B N 1
ATOM 1453 C CA . SER B 1 21 ? 0.418 17.094 13.461 1 97.81 21 SER B CA 1
ATOM 1454 C C . SER B 1 21 ? 0.414 18.609 13.617 1 97.81 21 SER B C 1
ATOM 1456 O O . SER B 1 21 ? 1.441 19.266 13.422 1 97.81 21 SER B O 1
ATOM 1458 N N . TYR B 1 22 ? -0.755 19.156 13.898 1 98.56 22 TYR B N 1
ATOM 1459 C CA . TYR B 1 22 ? -0.848 20.578 14.195 1 98.56 22 TYR B CA 1
ATOM 1460 C C . TYR B 1 22 ? -0.157 20.906 15.516 1 98.56 22 TYR B C 1
ATOM 1462 O O . TYR B 1 22 ? 0.6 21.875 15.609 1 98.56 22 TYR B O 1
ATOM 1470 N N . ARG B 1 23 ? -0.419 20.125 16.531 1 98.5 23 ARG B N 1
ATOM 1471 C CA . ARG B 1 23 ? 0.096 20.359 17.875 1 98.5 23 ARG B CA 1
ATOM 1472 C C . ARG B 1 23 ? 1.604 20.125 17.938 1 98.5 23 ARG B C 1
ATOM 1474 O O . ARG B 1 23 ? 2.338 20.938 18.484 1 98.5 23 ARG B O 1
ATOM 1481 N N . ASP B 1 24 ? 2.152 19.016 17.297 1 97.94 24 ASP B N 1
ATOM 1482 C CA . ASP B 1 24 ? 3.508 18.531 17.547 1 97.94 24 ASP B CA 1
ATOM 1483 C C . ASP B 1 24 ? 4.387 18.703 16.312 1 97.94 24 ASP B C 1
ATOM 1485 O O . ASP B 1 24 ? 5.613 18.609 16.391 1 97.94 24 ASP B O 1
ATOM 1489 N N . GLY B 1 25 ? 3.799 18.969 15.148 1 98.25 25 GLY B N 1
ATOM 1490 C CA . GLY B 1 25 ? 4.527 18.906 13.891 1 98.25 25 GLY B CA 1
ATOM 1491 C C . GLY B 1 25 ? 4.648 17.5 13.344 1 98.25 25 GLY B C 1
ATOM 1492 O O . GLY B 1 25 ? 4.348 16.531 14.047 1 98.25 25 GLY B O 1
ATOM 1493 N N . ALA B 1 26 ? 4.996 17.406 12.141 1 98.19 26 ALA B N 1
ATOM 1494 C CA . ALA B 1 26 ? 5.27 16.156 11.438 1 98.19 26 ALA B CA 1
ATOM 1495 C C . ALA B 1 26 ? 6.285 16.375 10.32 1 98.19 26 ALA B C 1
ATOM 1497 O O . ALA B 1 26 ? 7.031 17.359 10.328 1 98.19 26 ALA B O 1
ATOM 1498 N N . ARG B 1 27 ? 6.457 15.453 9.469 1 98.5 27 ARG B N 1
ATOM 1499 C CA . ARG B 1 27 ? 7.516 15.508 8.461 1 98.5 27 ARG B CA 1
ATOM 1500 C C . ARG B 1 27 ? 7.324 16.688 7.523 1 98.5 27 ARG B C 1
ATOM 1502 O O . ARG B 1 27 ? 8.297 17.312 7.105 1 98.5 27 ARG B O 1
ATOM 1509 N N . TRP B 1 28 ? 6.012 17.031 7.273 1 98.81 28 TRP B N 1
ATOM 1510 C CA . TRP B 1 28 ? 5.785 18.016 6.223 1 98.81 28 TRP B CA 1
ATOM 1511 C C . TRP B 1 28 ? 5.145 19.281 6.793 1 98.81 28 TRP B C 1
ATOM 1513 O O . TRP B 1 28 ? 4.562 20.078 6.051 1 98.81 28 TRP B O 1
ATOM 1523 N N . ASN B 1 29 ? 5.098 19.422 8.078 1 98.88 29 ASN B N 1
ATOM 1524 C CA . ASN B 1 29 ? 4.625 20.656 8.688 1 98.88 29 ASN B CA 1
ATOM 1525 C C . ASN B 1 29 ? 5.254 20.891 10.062 1 98.88 29 ASN B C 1
ATOM 1527 O O . ASN B 1 29 ? 5.465 19.938 10.812 1 98.88 29 ASN B O 1
ATOM 1531 N N . SER B 1 30 ? 5.496 22.094 10.383 1 98.56 30 SER B N 1
ATOM 1532 C CA . SER B 1 30 ? 5.812 22.484 11.75 1 98.56 30 SER B CA 1
ATOM 1533 C C . SER B 1 30 ? 4.551 22.594 12.602 1 98.56 30 SER B C 1
ATOM 1535 O O . SER B 1 30 ? 3.447 22.75 12.07 1 98.56 30 SER B O 1
ATOM 1537 N N . ALA B 1 31 ? 4.773 22.531 13.906 1 98.56 31 ALA B N 1
ATOM 1538 C CA . ALA B 1 31 ? 3.658 22.781 14.812 1 98.56 31 ALA B CA 1
ATOM 1539 C C . ALA B 1 31 ? 2.996 24.125 14.508 1 98.56 31 ALA B C 1
ATOM 1541 O O . ALA B 1 31 ? 3.676 25.094 14.18 1 98.56 31 ALA B O 1
ATOM 1542 N N . GLY B 1 32 ? 1.697 24.109 14.578 1 98.44 32 GLY B N 1
ATOM 1543 C CA . GLY B 1 32 ? 0.956 25.344 14.406 1 98.44 32 GLY B CA 1
ATOM 1544 C C . GLY B 1 32 ? 0.384 25.5 13.008 1 98.44 32 GLY B C 1
ATOM 1545 O O . GLY B 1 32 ? -0.402 26.422 12.75 1 98.44 32 GLY B O 1
ATOM 1546 N N . HIS B 1 33 ? 0.729 24.688 12.078 1 98.5 33 HIS B N 1
ATOM 1547 C CA . HIS B 1 33 ? 0.177 24.703 10.727 1 98.5 33 HIS B CA 1
ATOM 1548 C C . HIS B 1 33 ? -0.924 23.656 10.562 1 98.5 33 HIS B C 1
ATOM 1550 O O . HIS B 1 33 ? -0.661 22.453 10.625 1 98.5 33 HIS B O 1
ATOM 1556 N N . PRO B 1 34 ? -2.172 24.078 10.414 1 98.62 34 PRO B N 1
ATOM 1557 C CA . PRO B 1 34 ? -3.205 23.078 10.133 1 98.62 34 PRO B CA 1
ATOM 1558 C C . PRO B 1 34 ? -2.895 22.25 8.891 1 98.62 34 PRO B C 1
ATOM 1560 O O . PRO B 1 34 ? -2.447 22.781 7.875 1 98.62 34 PRO B O 1
ATOM 1563 N N . VAL B 1 35 ? -3.102 20.969 9 1 98.88 35 VAL B N 1
ATOM 1564 C CA . VAL B 1 35 ? -2.727 20.047 7.926 1 98.88 35 VAL B CA 1
ATOM 1565 C C . VAL B 1 35 ? -3.406 18.703 8.125 1 98.88 35 VAL B C 1
ATOM 1567 O O . VAL B 1 35 ? -3.658 18.297 9.266 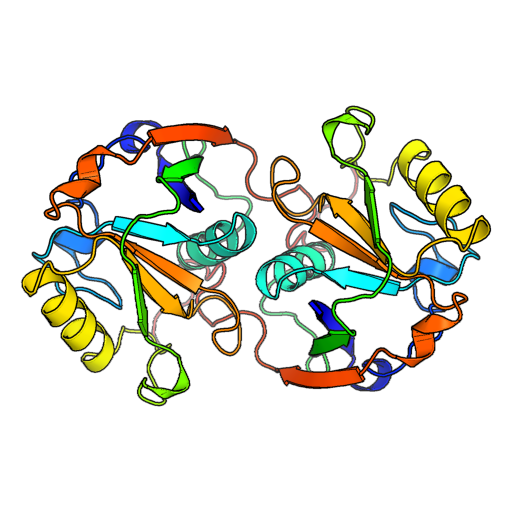1 98.88 35 VAL B O 1
ATOM 1570 N N . LEU B 1 36 ? -3.791 18.062 7.125 1 98.81 36 LEU B N 1
ATOM 1571 C CA . LEU B 1 36 ? -4.199 16.672 7.164 1 98.81 36 LEU B CA 1
ATOM 1572 C C . LEU B 1 36 ? -3.283 15.812 6.293 1 98.81 36 LEU B C 1
ATOM 1574 O O . LEU B 1 36 ? -2.76 16.281 5.285 1 98.81 36 LEU B O 1
ATOM 1578 N N . TYR B 1 37 ? -3.1 14.648 6.742 1 98.88 37 TYR B N 1
ATOM 1579 C CA . TYR B 1 37 ? -2.342 13.656 5.988 1 98.88 37 TYR B CA 1
ATOM 1580 C C . TYR B 1 37 ? -3.244 12.523 5.52 1 98.88 37 TYR B C 1
ATOM 1582 O O . TYR B 1 37 ? -3.961 11.922 6.32 1 98.88 37 TYR B O 1
ATOM 1590 N N . PHE B 1 38 ? -3.219 12.258 4.254 1 98.88 38 PHE B N 1
ATOM 1591 C CA . PHE B 1 38 ? -3.863 11.094 3.658 1 98.88 38 PHE B CA 1
ATOM 1592 C C . PHE B 1 38 ? -2.846 10.219 2.938 1 98.88 38 PHE B C 1
ATOM 1594 O O . PHE B 1 38 ? -1.767 10.688 2.568 1 98.88 38 PHE B O 1
ATOM 1601 N N . ALA B 1 39 ? -3.174 8.984 2.857 1 98.88 39 ALA B N 1
ATOM 1602 C CA . ALA B 1 39 ? -2.422 8.086 1.979 1 98.88 39 ALA B CA 1
ATOM 1603 C C . ALA B 1 39 ? -3.078 7.988 0.605 1 98.88 39 ALA B C 1
ATOM 1605 O O . ALA B 1 39 ? -4.281 8.219 0.468 1 98.88 39 ALA B O 1
ATOM 1606 N N . CYS B 1 40 ? -2.301 7.637 -0.366 1 98.69 40 CYS B N 1
ATOM 1607 C CA . CYS B 1 40 ? -2.832 7.527 -1.72 1 98.69 40 CYS B CA 1
ATOM 1608 C C . CYS B 1 40 ? -3.307 6.105 -2.008 1 98.69 40 CYS B C 1
ATOM 1610 O O . CYS B 1 40 ? -3.822 5.828 -3.092 1 98.69 40 CYS B O 1
ATOM 1612 N N . SER B 1 41 ? -3.188 5.172 -1.056 1 98.75 41 SER B N 1
ATOM 1613 C CA . SER B 1 41 ? -3.758 3.83 -1.088 1 98.75 41 SER B CA 1
ATOM 1614 C C . SER B 1 41 ? -4.082 3.332 0.317 1 98.75 41 SER B C 1
ATOM 1616 O O . SER B 1 41 ? -3.547 3.846 1.302 1 98.75 41 SER B O 1
ATOM 1618 N N . ALA B 1 42 ? -4.926 2.354 0.342 1 98.88 42 ALA B N 1
ATOM 1619 C CA . ALA B 1 42 ? -5.23 1.744 1.635 1 98.88 42 ALA B CA 1
ATOM 1620 C C . ALA B 1 42 ? -3.994 1.073 2.229 1 98.88 42 ALA B C 1
ATOM 1622 O O . ALA B 1 42 ? -3.742 1.178 3.432 1 98.88 42 ALA B O 1
ATOM 1623 N N . ALA B 1 43 ? -3.244 0.446 1.394 1 98.94 43 ALA B N 1
ATOM 1624 C CA . ALA B 1 43 ? -2.037 -0.235 1.858 1 98.94 43 ALA B CA 1
ATOM 1625 C C . ALA B 1 43 ? -1.045 0.756 2.459 1 98.94 43 ALA B C 1
ATOM 1627 O O . ALA B 1 43 ? -0.467 0.501 3.518 1 98.94 43 ALA B O 1
ATOM 1628 N N . THR B 1 44 ? -0.835 1.854 1.793 1 98.88 44 THR B N 1
ATOM 1629 C CA . THR B 1 44 ? 0.074 2.867 2.316 1 98.88 44 THR B CA 1
ATOM 1630 C C . THR B 1 44 ? -0.427 3.404 3.654 1 98.88 44 THR B C 1
ATOM 1632 O O . THR B 1 44 ? 0.363 3.637 4.57 1 98.88 44 THR B O 1
ATOM 1635 N N . ALA B 1 45 ? -1.733 3.59 3.781 1 98.94 45 ALA B N 1
ATOM 1636 C CA . ALA B 1 45 ? -2.297 4.047 5.051 1 98.94 45 ALA B CA 1
ATOM 1637 C C . ALA B 1 45 ? -1.969 3.072 6.176 1 98.94 45 ALA B C 1
ATOM 1639 O O . ALA B 1 45 ? -1.648 3.488 7.293 1 98.94 45 ALA B O 1
ATOM 1640 N N . LEU B 1 46 ? -2.084 1.798 5.887 1 98.88 46 LEU B N 1
ATOM 1641 C CA . LEU B 1 46 ? -1.8 0.78 6.891 1 98.88 46 LEU B CA 1
ATOM 1642 C C . LEU B 1 46 ? -0.334 0.821 7.309 1 98.88 46 LEU B C 1
ATOM 1644 O O . LEU B 1 46 ? -0.018 0.683 8.492 1 98.88 46 LEU B O 1
ATOM 1648 N N . LEU B 1 47 ? 0.552 1.005 6.309 1 98.75 47 LEU B N 1
ATOM 1649 C CA . LEU B 1 47 ? 1.971 1.066 6.641 1 98.75 47 LEU B CA 1
ATOM 1650 C C . LEU B 1 47 ? 2.289 2.33 7.434 1 98.75 47 LEU B C 1
ATOM 1652 O O . LEU B 1 47 ? 3.121 2.305 8.344 1 98.75 47 LEU B O 1
ATOM 1656 N N . GLU B 1 48 ? 1.645 3.451 7.129 1 98.44 48 GLU B N 1
ATOM 1657 C CA . GLU B 1 48 ? 1.805 4.672 7.91 1 98.44 48 GLU B CA 1
ATOM 1658 C C . GLU B 1 48 ? 1.344 4.469 9.352 1 98.44 48 GLU B C 1
ATOM 1660 O O . GLU B 1 48 ? 2.02 4.895 10.289 1 98.44 48 GLU B O 1
ATOM 1665 N N . LEU B 1 49 ? 0.239 3.822 9.547 1 98.38 49 LEU B N 1
ATOM 1666 C CA . LEU B 1 49 ? -0.272 3.545 10.883 1 98.38 49 LEU B CA 1
ATOM 1667 C C . LEU B 1 49 ? 0.718 2.701 11.68 1 98.38 49 LEU B C 1
ATOM 1669 O O . LEU B 1 49 ? 0.884 2.9 12.883 1 98.38 49 LEU B O 1
ATOM 1673 N N . ALA B 1 50 ? 1.341 1.78 11.039 1 98.25 50 ALA B N 1
ATOM 1674 C CA . ALA B 1 50 ? 2.26 0.841 11.68 1 98.25 50 ALA B CA 1
ATOM 1675 C C . ALA B 1 50 ? 3.387 1.578 12.398 1 98.25 50 ALA B C 1
ATOM 1677 O O . ALA B 1 50 ? 3.988 1.046 13.336 1 98.25 50 ALA B O 1
ATOM 1678 N N . ASN B 1 51 ? 3.742 2.785 11.984 1 96.5 51 ASN B N 1
ATOM 1679 C CA . ASN B 1 51 ? 4.781 3.584 12.617 1 96.5 51 ASN B CA 1
ATOM 1680 C C . ASN B 1 51 ? 4.367 4.031 14.016 1 96.5 51 ASN B C 1
ATOM 1682 O O . ASN B 1 51 ? 5.195 4.508 14.797 1 96.5 51 ASN B O 1
ATOM 1686 N N . TYR B 1 52 ? 3.068 3.793 14.328 1 96 52 TYR B N 1
ATOM 1687 C CA . TYR B 1 52 ? 2.561 4.379 15.57 1 96 52 TYR B CA 1
ATOM 1688 C C . TYR B 1 52 ? 1.997 3.309 16.484 1 96 52 TYR B C 1
ATOM 1690 O O . TYR B 1 52 ? 1.379 3.621 17.516 1 96 52 TYR B O 1
ATOM 1698 N N . LEU B 1 53 ? 2.137 2.088 16.141 1 96.31 53 LEU B N 1
ATOM 1699 C CA . LEU B 1 53 ? 1.653 0.962 16.938 1 96.31 53 LEU B CA 1
ATOM 1700 C C . LEU B 1 53 ? 2.785 -0.013 17.25 1 96.31 53 LEU B C 1
ATOM 1702 O O . LEU B 1 53 ? 3.668 -0.228 16.406 1 96.31 53 LEU B O 1
ATOM 1706 N N . PRO B 1 54 ? 2.729 -0.686 18.406 1 94.62 54 PRO B N 1
ATOM 1707 C CA . PRO B 1 54 ? 3.75 -1.693 18.703 1 94.62 54 PRO B CA 1
ATOM 1708 C C . PRO B 1 54 ? 3.521 -3 17.953 1 94.62 54 PRO B C 1
ATOM 1710 O O . PRO B 1 54 ? 4.457 -3.783 17.766 1 94.62 54 PRO B O 1
ATOM 1713 N N . SER B 1 55 ? 2.223 -3.246 17.562 1 94.69 55 SER B N 1
ATOM 1714 C CA . SER B 1 55 ? 1.83 -4.496 16.906 1 94.69 55 SER B CA 1
ATOM 1715 C C . SER B 1 55 ? 0.539 -4.324 16.125 1 94.69 55 SER B C 1
ATOM 1717 O O . SER B 1 55 ? -0.318 -3.516 16.484 1 94.69 55 SER B O 1
ATOM 1719 N N . PRO B 1 56 ? 0.411 -5.133 15.078 1 96.88 56 PRO B N 1
ATOM 1720 C CA . PRO B 1 56 ? -0.87 -5.102 14.367 1 96.88 56 PRO B CA 1
ATOM 1721 C C . PRO B 1 56 ? -2.035 -5.582 15.234 1 96.88 56 PRO B C 1
ATOM 1723 O O . PRO B 1 56 ? -3.197 -5.383 14.875 1 96.88 56 PRO B O 1
ATOM 1726 N N . ARG B 1 57 ? -1.741 -6.211 16.375 1 95.56 57 ARG B N 1
ATOM 1727 C CA . ARG B 1 57 ? -2.781 -6.754 17.234 1 95.56 57 ARG B CA 1
ATOM 1728 C C . ARG B 1 57 ? -3.227 -5.723 18.281 1 95.56 57 ARG B C 1
ATOM 1730 O O . ARG B 1 57 ? -4.148 -5.973 19.047 1 95.56 57 ARG B O 1
ATOM 1737 N N . LEU B 1 58 ? -2.643 -4.555 18.219 1 96.5 58 LEU B N 1
ATOM 1738 C CA . LEU B 1 58 ? -2.938 -3.555 19.25 1 96.5 58 LEU B CA 1
ATOM 1739 C C . LEU B 1 58 ? -3.533 -2.297 18.625 1 96.5 58 LEU B C 1
ATOM 1741 O O . LEU B 1 58 ? -3.332 -1.191 19.125 1 96.5 58 LEU B O 1
ATOM 1745 N N . VAL B 1 59 ? -4.207 -2.459 17.5 1 97.69 59 VAL B N 1
ATOM 1746 C CA . VAL B 1 59 ? -4.973 -1.355 16.938 1 97.69 59 VAL B CA 1
ATOM 1747 C C . VAL B 1 59 ? -6.141 -1.009 17.844 1 97.69 59 VAL B C 1
ATOM 1749 O O . VAL B 1 59 ? -6.934 -1.882 18.219 1 97.69 59 VAL B O 1
ATOM 1752 N N . PRO B 1 60 ? -6.223 0.246 18.219 1 98.06 60 PRO B N 1
ATOM 1753 C CA . PRO B 1 60 ? -7.387 0.604 19.047 1 98.06 60 PRO B CA 1
ATOM 1754 C C . PRO B 1 60 ? -8.711 0.26 18.359 1 98.06 60 PRO B C 1
ATOM 1756 O O . PRO B 1 60 ? -8.836 0.41 17.141 1 98.06 60 PRO B O 1
ATOM 1759 N N . ALA B 1 61 ? -9.734 -0.126 19.109 1 97.75 61 ALA B N 1
ATOM 1760 C CA . ALA B 1 61 ? -10.984 -0.682 18.594 1 97.75 61 ALA B CA 1
ATOM 1761 C C . ALA B 1 61 ? -11.766 0.356 17.797 1 97.75 61 ALA B C 1
ATOM 1763 O O . ALA B 1 61 ? -12.562 0.004 16.922 1 97.75 61 ALA B O 1
ATOM 1764 N N . ASP B 1 62 ? -11.516 1.624 18.047 1 98.5 62 ASP B N 1
ATOM 1765 C CA . ASP B 1 62 ? -12.328 2.658 17.406 1 98.5 62 ASP B CA 1
ATOM 1766 C C . ASP B 1 62 ? -11.633 3.197 16.156 1 98.5 62 ASP B C 1
ATOM 1768 O O . ASP B 1 62 ? -12.125 4.141 15.531 1 98.5 62 ASP B O 1
ATOM 1772 N N . TYR B 1 63 ? -10.523 2.625 15.805 1 98.81 63 TYR B N 1
ATOM 1773 C CA . TYR B 1 63 ? -9.852 3.07 14.594 1 98.81 63 TYR B CA 1
ATOM 1774 C C . TYR B 1 63 ? -10.547 2.535 13.344 1 98.81 63 TYR B C 1
ATOM 1776 O O . TYR B 1 63 ? -11.062 1.413 13.352 1 98.81 63 TYR B O 1
ATOM 1784 N N . ARG B 1 64 ? -10.594 3.35 12.289 1 98.88 64 ARG B N 1
ATOM 1785 C CA . ARG B 1 64 ? -11.156 3.021 10.984 1 98.88 64 ARG B CA 1
ATOM 1786 C C . ARG B 1 64 ? -10.242 3.477 9.859 1 98.88 64 ARG B C 1
ATOM 1788 O O . ARG B 1 64 ? -9.508 4.461 10 1 98.88 64 ARG B O 1
ATOM 1795 N N . LEU B 1 65 ? -10.32 2.727 8.859 1 98.94 65 LEU B N 1
ATOM 1796 C CA . LEU B 1 65 ? -9.789 3.211 7.594 1 98.94 65 LEU B CA 1
ATOM 1797 C C . LEU B 1 65 ? -10.859 3.955 6.805 1 98.94 65 LEU B C 1
ATOM 1799 O O . LEU B 1 65 ? -11.812 3.348 6.32 1 98.94 65 LEU B O 1
ATOM 1803 N N . GLY B 1 66 ? -10.727 5.262 6.715 1 98.94 66 GLY B N 1
ATOM 1804 C CA . GLY B 1 66 ? -11.625 6.062 5.895 1 98.94 66 GLY B CA 1
ATOM 1805 C C . GLY B 1 66 ? -11.195 6.145 4.441 1 98.94 66 GLY B C 1
ATOM 1806 O O . GLY B 1 66 ? -10.008 6.289 4.148 1 98.94 66 GLY B O 1
ATOM 1807 N N . VAL B 1 67 ? -12.156 5.969 3.574 1 98.94 67 VAL B N 1
ATOM 1808 C CA . VAL B 1 67 ? -11.969 6.199 2.145 1 98.94 67 VAL B CA 1
ATOM 1809 C C . VAL B 1 67 ? -12.648 7.504 1.739 1 98.94 67 VAL B C 1
ATOM 1811 O O . VAL B 1 67 ? -13.859 7.664 1.912 1 98.94 67 VAL B O 1
ATOM 1814 N N . TYR B 1 68 ? -11.836 8.398 1.192 1 98.88 68 TYR B N 1
ATOM 1815 C CA . TYR B 1 68 ? -12.328 9.734 0.868 1 98.88 68 TYR B CA 1
ATOM 1816 C C . TYR B 1 68 ? -12.289 9.977 -0.636 1 98.88 68 TYR B C 1
ATOM 1818 O O . TYR B 1 68 ? -11.477 9.383 -1.348 1 98.88 68 TYR B O 1
ATOM 1826 N N . GLN B 1 69 ? -13.172 10.852 -1.063 1 98.38 69 GLN B N 1
ATOM 1827 C CA . GLN B 1 69 ? -13.258 11.219 -2.475 1 98.38 69 GLN B CA 1
ATOM 1828 C C . GLN B 1 69 ? -13.086 12.719 -2.666 1 98.38 69 GLN B C 1
ATOM 1830 O O . GLN B 1 69 ? -13.656 13.516 -1.917 1 98.38 69 GLN B O 1
ATOM 1835 N N . LEU B 1 70 ? -12.227 13.062 -3.611 1 97.75 70 LEU B N 1
ATOM 1836 C CA . LEU B 1 70 ? -12.094 14.406 -4.16 1 97.75 70 LEU B CA 1
ATOM 1837 C C . LEU B 1 70 ? -12.359 14.406 -5.66 1 97.75 70 LEU B C 1
ATOM 1839 O O . LEU B 1 70 ? -12.094 13.422 -6.344 1 97.75 70 LEU B O 1
ATOM 1843 N N . PRO B 1 71 ? -12.891 15.516 -6.164 1 96.44 71 PRO B N 1
ATOM 1844 C CA . PRO B 1 71 ? -12.984 15.602 -7.625 1 96.44 71 PRO B CA 1
ATOM 1845 C C . PRO B 1 71 ? -11.633 15.43 -8.312 1 96.44 71 PRO B C 1
ATOM 1847 O O . PRO B 1 71 ? -10.609 15.898 -7.805 1 96.44 71 PRO B O 1
ATOM 1850 N N . ASP B 1 72 ? -11.633 14.875 -9.492 1 92.88 72 ASP B N 1
ATOM 1851 C CA . ASP B 1 72 ? -10.406 14.547 -10.211 1 92.88 72 ASP B CA 1
ATOM 1852 C C . ASP B 1 72 ? -9.688 15.82 -10.664 1 92.88 72 ASP B C 1
ATOM 1854 O O . ASP B 1 72 ? -8.477 15.797 -10.898 1 92.88 72 ASP B O 1
ATOM 1858 N N . GLU B 1 73 ? -10.352 16.859 -10.75 1 93.56 73 GLU B N 1
ATOM 1859 C CA . GLU B 1 73 ? -9.797 18.078 -11.312 1 93.56 73 GLU B CA 1
ATOM 1860 C C . GLU B 1 73 ? -9.094 18.906 -10.25 1 93.56 73 GLU B C 1
ATOM 1862 O O . GLU B 1 73 ? -8.508 19.953 -10.547 1 93.56 73 GLU B O 1
ATOM 1867 N N . ILE B 1 74 ? -9.07 18.406 -9.055 1 93.38 74 ILE B N 1
ATOM 1868 C CA . ILE B 1 74 ? -8.445 19.141 -7.957 1 93.38 74 ILE B CA 1
ATOM 1869 C C . ILE B 1 74 ? -6.973 19.375 -8.273 1 93.38 74 ILE B C 1
ATOM 1871 O O . ILE B 1 74 ? -6.266 18.469 -8.703 1 93.38 74 ILE B O 1
ATOM 1875 N N . ALA B 1 75 ? -6.551 20.594 -8.039 1 89.62 75 ALA B N 1
ATOM 1876 C CA . ALA B 1 75 ? -5.16 20.984 -8.258 1 89.62 75 ALA B CA 1
ATOM 1877 C C . ALA B 1 75 ? -4.23 20.25 -7.293 1 89.62 75 ALA B C 1
ATOM 1879 O O . ALA B 1 75 ? -4.5 20.188 -6.094 1 89.62 75 ALA B O 1
ATOM 1880 N N . GLN B 1 76 ? -3.211 19.719 -7.836 1 96.56 76 GLN B N 1
ATOM 1881 C CA . GLN B 1 76 ? -2.209 19 -7.051 1 96.56 76 GLN B CA 1
ATOM 1882 C C . GLN B 1 76 ? -0.797 19.438 -7.441 1 96.56 76 GLN B C 1
ATOM 1884 O O . GLN B 1 76 ? -0.569 19.891 -8.562 1 96.56 76 GLN B O 1
ATOM 1889 N N . GLU B 1 77 ? 0.03 19.438 -6.488 1 97.94 77 GLU B N 1
ATOM 1890 C CA . GLU B 1 77 ? 1.47 19.547 -6.707 1 97.94 77 GLU B CA 1
ATOM 1891 C C . GLU B 1 77 ? 2.186 18.281 -6.242 1 97.94 77 GLU B C 1
ATOM 1893 O O . GLU B 1 77 ? 1.733 17.609 -5.309 1 97.94 77 GLU B O 1
ATOM 1898 N N . THR B 1 78 ? 3.223 17.906 -6.949 1 98.12 78 THR B N 1
ATOM 1899 C CA . THR B 1 78 ? 4.012 16.734 -6.57 1 98.12 78 THR B CA 1
ATOM 1900 C C . THR B 1 78 ? 5.445 17.141 -6.242 1 98.12 78 THR B C 1
ATOM 1902 O O . THR B 1 78 ? 6.094 17.844 -7.023 1 98.12 78 THR B O 1
ATOM 1905 N N . LEU B 1 79 ? 5.863 16.797 -5.082 1 97.69 79 LEU B N 1
ATOM 1906 C CA . LEU B 1 79 ? 7.281 16.844 -4.73 1 97.69 79 LEU B CA 1
ATOM 1907 C C . LEU B 1 79 ? 7.906 15.453 -4.844 1 97.69 79 LEU B C 1
ATOM 1909 O O . LEU B 1 79 ? 7.801 14.641 -3.924 1 97.69 79 LEU B O 1
ATOM 1913 N N . ALA B 1 80 ? 8.609 15.281 -5.91 1 96.19 80 ALA B N 1
ATOM 1914 C CA . ALA B 1 80 ? 9.219 13.984 -6.191 1 96.19 80 ALA B CA 1
ATOM 1915 C C . ALA B 1 80 ? 10.414 13.727 -5.277 1 96.19 80 ALA B C 1
ATOM 1917 O O . ALA B 1 80 ? 11.086 14.664 -4.852 1 96.19 80 ALA B O 1
ATOM 1918 N N . ARG B 1 81 ? 10.648 12.5 -5.102 1 95.62 81 ARG B N 1
ATOM 1919 C CA . ARG B 1 81 ? 11.766 12.102 -4.242 1 95.62 81 ARG B CA 1
ATOM 1920 C C . ARG B 1 81 ? 13.07 12.719 -4.719 1 95.62 81 ARG B C 1
ATOM 1922 O O . ARG B 1 81 ? 13.914 13.109 -3.908 1 95.62 81 ARG B O 1
ATOM 1929 N N . ALA B 1 82 ? 13.25 12.789 -5.977 1 94.75 82 ALA B N 1
ATOM 1930 C CA . ALA B 1 82 ? 14.492 13.289 -6.559 1 94.75 82 ALA B CA 1
ATOM 1931 C C . ALA B 1 82 ? 14.742 14.742 -6.16 1 94.75 82 ALA B C 1
ATOM 1933 O O . ALA B 1 82 ? 15.883 15.219 -6.223 1 94.75 82 ALA B O 1
ATOM 1934 N N . ALA B 1 83 ? 13.727 15.438 -5.773 1 95.56 83 ALA B N 1
ATOM 1935 C CA . ALA B 1 83 ? 13.828 16.844 -5.41 1 95.56 83 ALA B CA 1
ATOM 1936 C C . ALA B 1 83 ? 14.039 17.016 -3.906 1 95.56 83 ALA B C 1
ATOM 1938 O O . ALA B 1 83 ? 14.109 18.141 -3.404 1 95.56 83 ALA B O 1
ATOM 1939 N N . LEU B 1 84 ? 14.141 15.906 -3.217 1 97.56 84 LEU B N 1
ATOM 1940 C CA . LEU B 1 84 ? 14.242 15.93 -1.762 1 97.56 84 LEU B CA 1
ATOM 1941 C C . LEU B 1 84 ? 15.664 15.617 -1.307 1 97.56 84 LEU B C 1
ATOM 1943 O O . LEU B 1 84 ? 16.422 14.953 -2.025 1 97.56 84 LEU B O 1
ATOM 1947 N N . PRO B 1 85 ? 16.016 16.156 -0.159 1 95.75 85 PRO B N 1
ATOM 1948 C CA . PRO B 1 85 ? 17.328 15.789 0.365 1 95.75 85 PRO B CA 1
ATOM 1949 C C . PRO B 1 85 ? 17.453 14.297 0.664 1 95.75 85 PRO B C 1
ATOM 1951 O O . PRO B 1 85 ? 16.453 13.617 0.866 1 95.75 85 PRO B O 1
ATOM 1954 N N . PRO B 1 86 ? 18.703 13.805 0.761 1 95.56 86 PRO B N 1
ATOM 1955 C CA . PRO B 1 86 ? 18.906 12.367 0.956 1 95.56 86 PRO B CA 1
ATOM 1956 C C . PRO B 1 86 ? 18.328 11.852 2.268 1 95.56 86 PRO B C 1
ATOM 1958 O O . PRO B 1 86 ? 17.969 10.68 2.377 1 95.56 86 PRO B O 1
ATOM 1961 N N . ASP B 1 87 ? 18.094 12.742 3.264 1 96.62 87 ASP B N 1
ATOM 1962 C CA . ASP B 1 87 ? 17.625 12.297 4.574 1 96.62 87 ASP B CA 1
ATOM 1963 C C . ASP B 1 87 ? 16.141 12.547 4.738 1 96.62 87 ASP B C 1
ATOM 1965 O O . ASP B 1 87 ? 15.617 12.562 5.855 1 96.62 87 ASP B O 1
ATOM 1969 N N . TRP B 1 88 ? 15.422 12.742 3.623 1 97.69 88 TRP B N 1
ATOM 1970 C CA . TRP B 1 88 ? 14.023 13.164 3.646 1 97.69 88 TRP B CA 1
ATOM 1971 C C . TRP B 1 88 ? 13.188 12.203 4.484 1 97.69 88 TRP B C 1
ATOM 1973 O O . TRP B 1 88 ? 12.18 12.602 5.07 1 97.69 88 TRP B O 1
ATOM 1983 N N . ALA B 1 89 ? 13.609 10.938 4.57 1 97.25 89 ALA B N 1
ATOM 1984 C CA . ALA B 1 89 ? 12.789 9.906 5.203 1 97.25 89 ALA B CA 1
ATOM 1985 C C . ALA B 1 89 ? 13.281 9.602 6.613 1 97.25 89 ALA B C 1
ATOM 1987 O O . ALA B 1 89 ? 12.82 8.656 7.25 1 97.25 89 ALA B O 1
ATOM 1988 N N . ALA B 1 90 ? 14.18 10.398 7.148 1 96.44 90 ALA B N 1
ATOM 1989 C CA . ALA B 1 90 ? 14.773 10.156 8.461 1 96.44 90 ALA B CA 1
ATOM 1990 C C . ALA B 1 90 ? 13.773 10.43 9.578 1 96.44 90 ALA B C 1
ATOM 1992 O O . ALA B 1 90 ? 12.719 11.023 9.344 1 96.44 90 ALA B O 1
ATOM 1993 N N . TYR B 1 91 ? 14.016 9.906 10.734 1 94.81 91 TYR B N 1
ATOM 1994 C CA . TYR B 1 91 ? 13.336 10.188 11.992 1 94.81 91 TYR B CA 1
ATOM 1995 C C . TYR B 1 91 ? 14.352 10.445 13.109 1 94.81 91 TYR B C 1
ATOM 1997 O O . TYR B 1 91 ? 15.312 9.695 13.258 1 94.81 91 TYR B O 1
ATOM 2005 N N . PRO B 1 92 ? 14.219 11.492 13.891 1 95.25 92 PRO B N 1
ATOM 2006 C CA . PRO B 1 92 ? 13.148 12.484 13.812 1 95.25 92 PRO B CA 1
ATOM 2007 C C . PRO B 1 92 ? 13.117 13.211 12.469 1 95.25 92 PRO B C 1
ATOM 2009 O O . PRO B 1 92 ? 14.086 13.156 11.711 1 95.25 92 PRO B O 1
ATOM 2012 N N . TYR B 1 93 ? 12.078 13.859 12.125 1 96.5 93 TYR B N 1
ATOM 2013 C CA . TYR B 1 93 ? 11.82 14.453 10.82 1 96.5 93 TYR B CA 1
ATOM 2014 C C . TYR B 1 93 ? 12.852 15.523 10.492 1 96.5 93 TYR B C 1
ATOM 2016 O O . TYR B 1 93 ? 13.148 16.391 11.32 1 96.5 93 TYR B O 1
ATOM 2024 N N . PRO B 1 94 ? 13.344 15.531 9.289 1 97.31 94 PRO B N 1
ATOM 2025 C CA . PRO B 1 94 ? 14.281 16.578 8.898 1 97.31 94 PRO B CA 1
ATOM 2026 C C . PRO B 1 94 ? 13.625 17.953 8.797 1 97.31 94 PRO B C 1
ATOM 2028 O O . PRO B 1 94 ? 12.477 18.062 8.352 1 97.31 94 PRO B O 1
ATOM 2031 N N . GLU B 1 95 ? 14.32 18.953 9.125 1 97.06 95 GLU B N 1
ATOM 2032 C CA . GLU B 1 95 ? 13.828 20.328 9.008 1 97.06 95 GLU B CA 1
ATOM 2033 C C . GLU B 1 95 ? 13.516 20.672 7.555 1 97.06 95 GLU B C 1
ATOM 2035 O O . GLU B 1 95 ? 12.57 21.422 7.281 1 97.06 95 GLU B O 1
ATOM 2040 N N . ALA B 1 96 ? 14.289 20.125 6.691 1 97.5 96 ALA B N 1
ATOM 2041 C CA . ALA B 1 96 ? 14.156 20.453 5.273 1 97.5 96 ALA B CA 1
ATOM 2042 C C . ALA B 1 96 ? 12.766 20.078 4.762 1 97.5 96 ALA B C 1
ATOM 2044 O O . ALA B 1 96 ? 12.156 20.844 4.004 1 97.5 96 ALA B O 1
ATOM 2045 N N . THR B 1 97 ? 12.219 18.906 5.133 1 98.5 97 THR B N 1
ATOM 2046 C CA . THR B 1 97 ? 10.883 18.516 4.695 1 98.5 97 THR B CA 1
ATOM 2047 C C . THR B 1 97 ? 9.828 19.406 5.336 1 98.5 97 THR B C 1
ATOM 2049 O O . THR B 1 97 ? 8.875 19.844 4.668 1 98.5 97 THR B O 1
ATOM 2052 N N . ARG B 1 98 ? 10.023 19.781 6.609 1 98.06 98 ARG B N 1
ATOM 2053 C CA . ARG B 1 98 ? 9.086 20.641 7.305 1 98.06 98 ARG B CA 1
ATOM 2054 C C . ARG B 1 98 ? 9.023 22.016 6.652 1 98.06 98 ARG B C 1
ATOM 2056 O O . ARG B 1 98 ? 7.945 22.578 6.453 1 98.06 98 ARG B O 1
ATOM 2063 N N . ARG B 1 99 ? 10.188 22.5 6.312 1 98.06 99 ARG B N 1
ATOM 2064 C CA . ARG B 1 99 ? 10.258 23.812 5.672 1 98.06 99 ARG B CA 1
ATOM 2065 C C . ARG B 1 99 ? 9.523 23.812 4.336 1 98.06 99 ARG B C 1
ATOM 2067 O O . ARG B 1 99 ? 8.797 24.75 4.023 1 98.06 99 ARG B O 1
ATOM 2074 N N . LYS B 1 100 ? 9.727 22.812 3.58 1 98.5 100 LYS B N 1
ATOM 2075 C CA . LYS B 1 100 ? 9.055 22.703 2.287 1 98.5 100 LYS B CA 1
ATOM 2076 C C . LYS B 1 100 ? 7.543 22.609 2.457 1 98.5 100 LYS B C 1
ATOM 2078 O O . LYS B 1 100 ? 6.793 23.266 1.743 1 98.5 100 LYS B O 1
ATOM 2083 N N . GLY B 1 101 ? 7.117 21.766 3.418 1 98.69 101 GLY B N 1
ATOM 2084 C CA . GLY B 1 101 ? 5.691 21.641 3.68 1 98.69 101 GLY B CA 1
ATOM 2085 C C . GLY B 1 101 ? 5.062 22.922 4.188 1 98.69 101 GLY B C 1
ATOM 2086 O O . GLY B 1 101 ? 3.98 23.312 3.744 1 98.69 101 GLY B O 1
ATOM 2087 N N . ASP B 1 102 ? 5.785 23.625 5.102 1 98.75 102 ASP B N 1
ATOM 2088 C CA . ASP B 1 102 ? 5.301 24.906 5.621 1 98.75 102 ASP B CA 1
ATOM 2089 C C . ASP B 1 102 ? 5.117 25.922 4.492 1 98.75 102 ASP B C 1
ATOM 2091 O O . ASP B 1 102 ? 4.098 26.609 4.43 1 98.75 102 ASP B O 1
ATOM 2095 N N . ALA B 1 103 ? 6.121 25.984 3.662 1 98.5 103 ALA B N 1
ATOM 2096 C CA . ALA B 1 103 ? 6.066 26.922 2.545 1 98.5 103 ALA B CA 1
ATOM 2097 C C . ALA B 1 103 ? 4.891 26.609 1.622 1 98.5 103 ALA B C 1
ATOM 2099 O O . ALA B 1 103 ? 4.188 27.516 1.174 1 98.5 103 ALA B O 1
ATOM 2100 N N . TRP B 1 104 ? 4.703 25.375 1.315 1 98.62 104 TRP B N 1
ATOM 2101 C CA . TRP B 1 104 ? 3.602 24.938 0.462 1 98.62 104 TRP B CA 1
ATOM 2102 C C . TRP B 1 104 ? 2.256 25.297 1.086 1 98.62 104 TRP B C 1
ATOM 2104 O O . TRP B 1 104 ? 1.375 25.828 0.413 1 98.62 104 TRP B O 1
ATOM 2114 N N . LEU B 1 105 ? 2.092 24.969 2.383 1 98.69 105 LEU B N 1
ATOM 2115 C CA . LEU B 1 105 ? 0.85 25.25 3.09 1 98.69 105 LEU B CA 1
ATOM 2116 C C . LEU B 1 105 ? 0.556 26.75 3.074 1 98.69 105 LEU B C 1
ATOM 2118 O O . LEU B 1 105 ? -0.577 27.156 2.811 1 98.69 105 LEU B O 1
ATOM 2122 N N . LYS B 1 106 ? 1.52 27.547 3.33 1 98.06 106 LYS B N 1
ATOM 2123 C CA . LYS B 1 106 ? 1.379 29 3.391 1 98.06 106 LYS B CA 1
ATOM 2124 C C . LYS B 1 106 ? 1.008 29.562 2.027 1 98.06 106 LYS B C 1
ATOM 2126 O O . LYS B 1 106 ? 0.197 30.5 1.938 1 98.06 106 LYS B O 1
ATOM 2131 N N . ALA B 1 107 ? 1.633 29.047 0.993 1 97.88 107 ALA B N 1
ATOM 2132 C CA . ALA B 1 107 ? 1.357 29.516 -0.359 1 97.88 107 ALA B CA 1
ATOM 2133 C C . ALA B 1 107 ? -0.111 29.328 -0.723 1 97.88 107 ALA B C 1
ATOM 2135 O O . ALA B 1 107 ? -0.703 30.156 -1.413 1 97.88 107 ALA B O 1
ATOM 2136 N N . GLY B 1 108 ? -0.708 28.172 -0.328 1 97.5 108 GLY B N 1
ATOM 2137 C CA . GLY B 1 108 ? -2.133 27.938 -0.49 1 97.5 108 GLY B CA 1
ATOM 2138 C C . GLY B 1 108 ? -2.553 27.781 -1.94 1 97.5 108 GLY B C 1
ATOM 2139 O O . GLY B 1 108 ? -3.721 27.984 -2.279 1 97.5 108 GLY B O 1
ATOM 2140 N N . LYS B 1 109 ? -1.634 27.438 -2.816 1 97.38 109 LYS B N 1
ATOM 2141 C CA . LYS B 1 109 ? -1.906 27.391 -4.25 1 97.38 109 LYS B CA 1
ATOM 2142 C C . LYS B 1 109 ? -2.617 26.094 -4.633 1 97.38 109 LYS B C 1
ATOM 2144 O O . LYS B 1 109 ? -3.357 26.062 -5.617 1 97.38 109 LYS B O 1
ATOM 2149 N N . HIS B 1 110 ? -2.318 25.047 -3.947 1 98.19 110 HIS B N 1
ATOM 2150 C CA . HIS B 1 110 ? -2.891 23.734 -4.238 1 98.19 110 HIS B CA 1
ATOM 2151 C C . HIS B 1 110 ? -3.521 23.125 -2.99 1 98.19 110 HIS B C 1
ATOM 2153 O O . HIS B 1 110 ? -3.098 23.422 -1.869 1 98.19 110 HIS B O 1
ATOM 2159 N N . LEU B 1 111 ? -4.512 22.281 -3.186 1 98.5 111 LEU B N 1
ATOM 2160 C CA . LEU B 1 111 ? -5.184 21.594 -2.096 1 98.5 111 LEU B CA 1
ATOM 2161 C C . LEU B 1 111 ? -4.34 20.422 -1.604 1 98.5 111 LEU B C 1
ATOM 2163 O O . LEU B 1 111 ? -4.32 20.125 -0.407 1 98.5 111 LEU B O 1
ATOM 2167 N N . ILE B 1 112 ? -3.594 19.797 -2.551 1 98.75 112 ILE B N 1
ATOM 2168 C CA . ILE B 1 112 ? -2.871 18.562 -2.268 1 98.75 112 ILE B CA 1
ATOM 2169 C C . ILE B 1 112 ? -1.404 18.719 -2.664 1 98.75 112 ILE B C 1
ATOM 2171 O O . ILE B 1 112 ? -1.099 19.234 -3.742 1 98.75 112 ILE B O 1
ATOM 2175 N N . LEU B 1 113 ? -0.568 18.344 -1.777 1 98.75 113 LEU B N 1
ATOM 2176 C CA . LEU B 1 113 ? 0.836 18.094 -2.072 1 98.75 113 LEU B CA 1
ATOM 2177 C C . LEU B 1 113 ? 1.145 16.594 -1.987 1 98.75 113 LEU B C 1
ATOM 2179 O O . LEU B 1 113 ? 1.062 16 -0.911 1 98.75 113 LEU B O 1
ATOM 2183 N N . LEU B 1 114 ? 1.438 16 -3.137 1 98.69 114 LEU B N 1
ATOM 2184 C CA . LEU B 1 114 ? 1.863 14.609 -3.154 1 98.69 114 LEU B CA 1
ATOM 2185 C C . LEU B 1 114 ? 3.348 14.492 -2.83 1 98.69 114 LEU B C 1
ATOM 2187 O O . LEU B 1 114 ? 4.18 15.164 -3.445 1 98.69 114 LEU B O 1
ATOM 2191 N N . VAL B 1 115 ? 3.65 13.672 -1.837 1 98.88 115 VAL B N 1
ATOM 2192 C CA . VAL B 1 115 ? 5.027 13.445 -1.406 1 98.88 115 VAL B CA 1
ATOM 2193 C C . VAL B 1 115 ? 5.254 11.953 -1.18 1 98.88 115 VAL B C 1
ATOM 2195 O O . VAL B 1 115 ? 4.305 11.203 -0.941 1 98.88 115 VAL B O 1
ATOM 2198 N N . PRO B 1 116 ? 6.52 11.484 -1.254 1 98.62 116 PRO B N 1
ATOM 2199 C CA . PRO B 1 116 ? 6.758 10.055 -1.006 1 98.62 116 PRO B CA 1
ATOM 2200 C C . PRO B 1 116 ? 6.504 9.664 0.446 1 98.62 116 PRO B C 1
ATOM 2202 O O . PRO B 1 116 ? 6.789 10.438 1.361 1 98.62 116 PRO B O 1
ATOM 2205 N N . SER B 1 117 ? 5.93 8.508 0.607 1 98.56 117 SER B N 1
ATOM 2206 C CA . SER B 1 117 ? 5.785 7.953 1.947 1 98.56 117 SER B CA 1
ATOM 2207 C C . SER B 1 117 ? 7.109 7.406 2.467 1 98.56 117 SER B C 1
ATOM 2209 O O . SER B 1 117 ? 7.758 6.598 1.798 1 98.56 117 SER B O 1
ATOM 2211 N N . ALA B 1 118 ? 7.449 7.754 3.682 1 97.5 118 ALA B N 1
ATOM 2212 C CA . ALA B 1 118 ? 8.656 7.227 4.312 1 97.5 118 ALA B CA 1
ATOM 2213 C C . ALA B 1 118 ? 8.422 5.812 4.84 1 97.5 118 ALA B C 1
ATOM 2215 O O . ALA B 1 118 ? 9.367 5.141 5.266 1 97.5 118 ALA B O 1
ATOM 2216 N N . ALA B 1 119 ? 7.172 5.371 4.809 1 97.94 119 ALA B N 1
ATOM 2217 C CA . ALA B 1 119 ? 6.852 4.027 5.285 1 97.94 119 ALA B CA 1
ATOM 2218 C C . ALA B 1 119 ? 7.102 2.986 4.199 1 97.94 119 ALA B C 1
ATOM 2220 O O . ALA B 1 119 ? 7.074 1.782 4.465 1 97.94 119 ALA B O 1
ATOM 2221 N N . VAL B 1 120 ? 7.297 3.441 3.008 1 98.12 120 VAL B N 1
ATOM 2222 C CA . VAL B 1 120 ? 7.484 2.561 1.861 1 98.12 120 VAL B CA 1
ATOM 2223 C C . VAL B 1 120 ? 8.898 2.734 1.303 1 98.12 120 VAL B C 1
ATOM 2225 O O . VAL B 1 120 ? 9.344 3.859 1.065 1 98.12 120 VAL B O 1
ATOM 2228 N N . PRO B 1 121 ? 9.578 1.672 1.045 1 96.38 121 PRO B N 1
ATOM 2229 C CA . PRO B 1 121 ? 10.969 1.77 0.578 1 96.38 121 PRO B CA 1
ATOM 2230 C C . PRO B 1 121 ? 11.102 2.604 -0.694 1 96.38 121 PRO B C 1
ATOM 2232 O O . PRO B 1 121 ? 10.266 2.5 -1.596 1 96.38 121 PRO B O 1
ATOM 2235 N N . GLY B 1 122 ? 12.148 3.445 -0.616 1 94.62 122 GLY B N 1
ATOM 2236 C CA . GLY B 1 122 ? 12.5 4.191 -1.815 1 94.62 122 GLY B CA 1
ATOM 2237 C C . GLY B 1 122 ? 11.492 5.281 -2.15 1 94.62 122 GLY B C 1
ATOM 2238 O O . GLY B 1 122 ? 11.609 5.945 -3.182 1 94.62 122 GLY B O 1
ATOM 2239 N N . GLY B 1 123 ? 10.516 5.406 -1.262 1 96.69 123 GLY B N 1
ATOM 2240 C CA . GLY B 1 123 ? 9.484 6.379 -1.597 1 96.69 123 GLY B CA 1
ATOM 2241 C C . GLY B 1 123 ? 8.648 5.965 -2.791 1 96.69 123 GLY B C 1
ATOM 2242 O O . GLY B 1 123 ? 8.266 6.809 -3.607 1 96.69 123 GLY B O 1
ATOM 2243 N N . LEU B 1 124 ? 8.344 4.754 -2.877 1 97.88 124 LEU B N 1
ATOM 2244 C CA . LEU B 1 124 ? 7.707 4.18 -4.059 1 97.88 124 LEU B CA 1
ATOM 2245 C C . LEU B 1 124 ? 6.203 4.43 -4.047 1 97.88 124 LEU B C 1
ATOM 2247 O O . LEU B 1 124 ? 5.535 4.258 -5.066 1 97.88 124 LEU B O 1
ATOM 2251 N N . ASP B 1 125 ? 5.637 4.754 -2.906 1 98.5 125 ASP B N 1
ATOM 2252 C CA . ASP B 1 125 ? 4.234 5.148 -2.777 1 98.5 125 ASP B CA 1
ATOM 2253 C C . ASP B 1 125 ? 4.109 6.535 -2.15 1 98.5 125 ASP B C 1
ATOM 2255 O O . ASP B 1 125 ? 5.035 7.008 -1.489 1 98.5 125 ASP B O 1
ATOM 2259 N N . ASP B 1 126 ? 2.955 7.133 -2.311 1 98.5 126 ASP B N 1
ATOM 2260 C CA . ASP B 1 126 ? 2.828 8.531 -1.911 1 98.5 126 ASP B CA 1
ATOM 2261 C C . ASP B 1 126 ? 1.788 8.695 -0.806 1 98.5 126 ASP B C 1
ATOM 2263 O O . ASP B 1 126 ? 0.921 7.836 -0.63 1 98.5 126 ASP B O 1
ATOM 2267 N N . ILE B 1 127 ? 1.938 9.75 -0.136 1 98.75 127 ILE B N 1
ATOM 2268 C CA . ILE B 1 127 ? 0.882 10.312 0.7 1 98.75 127 ILE B CA 1
ATOM 2269 C C . ILE B 1 127 ? 0.503 11.695 0.191 1 98.75 127 ILE B C 1
ATOM 2271 O O . ILE B 1 127 ? 1.211 12.273 -0.637 1 98.75 127 ILE B O 1
ATOM 2275 N N . ALA B 1 128 ? -0.608 12.141 0.635 1 98.81 128 ALA B N 1
ATOM 2276 C CA . ALA B 1 128 ? -1.146 13.453 0.277 1 98.81 128 ALA B CA 1
ATOM 2277 C C . ALA B 1 128 ? -1.182 14.383 1.488 1 98.81 128 ALA B C 1
ATOM 2279 O O . ALA B 1 128 ? -1.924 14.141 2.443 1 98.81 128 ALA B O 1
ATOM 2280 N N . VAL B 1 129 ? -0.363 15.359 1.432 1 98.88 129 VAL B N 1
ATOM 2281 C CA . VAL B 1 129 ? -0.502 16.469 2.369 1 98.88 129 VAL B CA 1
ATOM 2282 C C . VAL B 1 129 ? -1.663 17.359 1.941 1 98.88 129 VAL B C 1
ATOM 2284 O O . VAL B 1 129 ? -1.707 17.828 0.8 1 98.88 129 VAL B O 1
ATOM 2287 N N . PHE B 1 130 ? -2.592 17.562 2.775 1 98.81 130 PHE B N 1
ATOM 2288 C CA . PHE B 1 130 ? -3.857 18.234 2.496 1 98.81 130 PHE B CA 1
ATOM 2289 C C . PHE B 1 130 ? -3.945 19.562 3.244 1 98.81 130 PHE B C 1
ATOM 2291 O O . PHE B 1 130 ? -3.734 19.609 4.457 1 98.81 130 PHE B O 1
ATOM 2298 N N . ASN B 1 131 ? -4.211 20.641 2.516 1 98.81 131 ASN B N 1
ATOM 2299 C CA . ASN B 1 131 ? -4.309 21.984 3.08 1 98.81 131 ASN B CA 1
ATOM 2300 C C . ASN B 1 131 ? -5.75 22.328 3.443 1 98.81 131 ASN B C 1
ATOM 2302 O O . ASN B 1 131 ? -6.527 22.734 2.58 1 98.81 131 ASN B O 1
ATOM 2306 N N . PRO B 1 132 ? -6.086 22.25 4.711 1 98.44 132 PRO B N 1
ATOM 2307 C CA . PRO B 1 132 ? -7.477 22.5 5.086 1 98.44 132 PRO B CA 1
ATOM 2308 C C . PRO B 1 132 ? -7.898 23.953 4.859 1 98.44 132 PRO B C 1
ATOM 2310 O O . PRO B 1 132 ? -9.094 24.25 4.824 1 98.44 132 PRO B O 1
ATOM 2313 N N . ALA B 1 133 ? -6.961 24.812 4.699 1 97.88 133 ALA B N 1
ATOM 2314 C CA . ALA B 1 133 ? -7.258 26.234 4.52 1 97.88 133 ALA B CA 1
ATOM 2315 C C . ALA B 1 133 ? -7.586 26.547 3.062 1 97.88 133 ALA B C 1
ATOM 2317 O O . ALA B 1 133 ? -8.094 27.625 2.75 1 97.88 133 ALA B O 1
ATOM 2318 N N . HIS B 1 134 ? -7.234 25.703 2.17 1 97.94 134 HIS B N 1
ATOM 2319 C CA . HIS B 1 134 ? -7.535 25.922 0.759 1 97.94 134 HIS B CA 1
ATOM 2320 C C . HIS B 1 134 ? -9.039 25.938 0.514 1 97.94 134 HIS B C 1
ATOM 2322 O O . HIS B 1 134 ? -9.781 25.141 1.097 1 97.94 134 HIS B O 1
ATOM 2328 N N . PRO B 1 135 ? -9.57 26.672 -0.388 1 96.06 135 PRO B N 1
ATOM 2329 C CA . PRO B 1 135 ? -11.016 26.797 -0.601 1 96.06 135 PRO B CA 1
ATOM 2330 C C . PRO B 1 135 ? -11.664 25.5 -1.068 1 96.06 135 PRO B C 1
ATOM 2332 O O . PRO B 1 135 ? -12.836 25.25 -0.771 1 96.06 135 PRO B O 1
ATOM 2335 N N . GLN B 1 136 ? -10.906 24.734 -1.74 1 97.06 136 GLN B N 1
ATOM 2336 C CA . GLN B 1 136 ? -11.484 23.516 -2.289 1 97.06 136 GLN B CA 1
ATOM 2337 C C . GLN B 1 136 ? -11.477 22.391 -1.251 1 97.06 136 GLN B C 1
ATOM 2339 O O . GLN B 1 136 ? -11.906 21.266 -1.538 1 97.06 136 GLN B O 1
ATOM 2344 N N . SER B 1 137 ? -11.031 22.719 -0.059 1 97.56 137 SER B N 1
ATOM 2345 C CA . SER B 1 137 ? -10.977 21.703 0.992 1 97.56 137 SER B CA 1
ATOM 2346 C C . SER B 1 137 ? -12.375 21.188 1.342 1 97.56 137 SER B C 1
ATOM 2348 O O . SER B 1 137 ? -12.531 20.047 1.789 1 97.56 137 SER B O 1
ATOM 2350 N N . ALA B 1 138 ? -13.375 21.953 1.073 1 96.81 138 ALA B N 1
ATOM 2351 C CA . ALA B 1 138 ? -14.75 21.609 1.406 1 96.81 138 ALA B CA 1
ATOM 2352 C C . ALA B 1 138 ? -15.281 20.516 0.478 1 96.81 138 ALA B C 1
ATOM 2354 O O . ALA B 1 138 ? -16.344 19.938 0.729 1 96.81 138 ALA B O 1
ATOM 2355 N N . ARG B 1 139 ? -14.547 20.172 -0.497 1 97.44 139 ARG B N 1
ATOM 2356 C CA . ARG B 1 139 ? -15.031 19.25 -1.524 1 97.44 139 ARG B CA 1
ATOM 2357 C C . ARG B 1 139 ? -14.719 17.812 -1.155 1 97.44 139 ARG B C 1
ATOM 2359 O O . ARG B 1 139 ? -15.133 16.875 -1.853 1 97.44 139 ARG B O 1
ATOM 2366 N N . ILE B 1 140 ? -13.961 17.594 -0.138 1 98.12 140 ILE B N 1
ATOM 2367 C CA . ILE B 1 140 ? -13.633 16.234 0.27 1 98.12 140 ILE B CA 1
ATOM 2368 C C . ILE B 1 140 ? -14.852 15.586 0.937 1 98.12 140 ILE B C 1
ATOM 2370 O O . ILE B 1 140 ? -15.578 16.25 1.687 1 98.12 140 ILE B O 1
ATOM 2374 N N . ARG B 1 141 ? -15.062 14.305 0.666 1 98.19 141 ARG B N 1
ATOM 2375 C CA . ARG B 1 141 ? -16.172 13.555 1.254 1 98.19 141 ARG B CA 1
ATOM 2376 C C . ARG B 1 141 ? -15.727 12.164 1.682 1 98.19 141 ARG B C 1
ATOM 2378 O O . ARG B 1 141 ? -14.977 11.492 0.961 1 98.19 141 ARG B O 1
ATOM 2385 N N . LEU B 1 142 ? -16.219 11.773 2.805 1 98.81 142 LEU B N 1
ATOM 2386 C CA . LEU B 1 142 ? -16.047 10.391 3.227 1 98.81 142 LEU B CA 1
ATOM 2387 C C . LEU B 1 142 ? -17 9.469 2.473 1 98.81 142 LEU B C 1
ATOM 2389 O O . LEU B 1 142 ? -18.219 9.688 2.48 1 98.81 142 LEU B O 1
ATOM 2393 N N . ASN B 1 143 ? -16.484 8.539 1.853 1 98.25 143 ASN B N 1
ATOM 2394 C CA . ASN B 1 143 ? -17.281 7.605 1.066 1 98.25 143 ASN B CA 1
ATOM 2395 C C . ASN B 1 143 ? -17.609 6.34 1.855 1 98.25 143 ASN B C 1
ATOM 2397 O O . ASN B 1 143 ? -18.734 5.848 1.814 1 98.25 143 ASN B O 1
ATOM 2401 N N . LYS B 1 144 ? -16.656 5.789 2.541 1 98.19 144 LYS B N 1
ATOM 2402 C CA . LYS B 1 144 ? -16.766 4.523 3.264 1 98.19 144 LYS B CA 1
ATOM 2403 C C . LYS B 1 144 ? -15.719 4.422 4.367 1 98.19 144 LYS B C 1
ATOM 2405 O O . LYS B 1 144 ? -14.68 5.09 4.309 1 98.19 144 LYS B O 1
ATOM 2410 N N . ALA B 1 145 ? -16 3.697 5.355 1 98.75 145 ALA B N 1
ATOM 2411 C CA . ALA B 1 145 ? -15.047 3.396 6.422 1 98.75 145 ALA B CA 1
ATOM 2412 C C . ALA B 1 145 ? -14.977 1.895 6.684 1 98.75 145 ALA B C 1
ATOM 2414 O O . ALA B 1 145 ? -15.992 1.201 6.648 1 98.75 145 ALA B O 1
ATOM 2415 N N . TYR B 1 146 ? -13.797 1.438 6.984 1 98.5 146 TYR B N 1
ATOM 2416 C CA . TYR B 1 146 ? -13.57 0.015 7.207 1 98.5 146 TYR B CA 1
ATOM 2417 C C . TYR B 1 146 ? -13 -0.239 8.594 1 98.5 146 TYR B C 1
ATOM 2419 O O . TYR B 1 146 ? -12.219 0.564 9.109 1 98.5 146 TYR B O 1
ATOM 2427 N N . THR B 1 147 ? -13.375 -1.385 9.156 1 97.06 147 THR B N 1
ATOM 2428 C CA . THR B 1 147 ? -12.766 -1.923 10.367 1 97.06 147 THR B CA 1
ATOM 2429 C C . THR B 1 147 ? -11.781 -3.039 10.023 1 97.06 147 THR B C 1
ATOM 2431 O O . THR B 1 147 ? -11.43 -3.232 8.859 1 97.06 147 THR B O 1
ATOM 2434 N N . ASP B 1 148 ? -11.234 -3.787 10.984 1 94.38 148 ASP B N 1
ATOM 2435 C CA . ASP B 1 148 ? -10.359 -4.941 10.805 1 94.38 148 ASP B CA 1
ATOM 2436 C C . ASP B 1 148 ? -9.195 -4.602 9.875 1 94.38 148 ASP B C 1
ATOM 2438 O O . ASP B 1 148 ? -9.055 -5.195 8.805 1 94.38 148 ASP B O 1
ATOM 2442 N N . LEU B 1 149 ? -8.359 -3.812 10.32 1 98.12 149 LEU B N 1
ATOM 2443 C CA . LEU B 1 149 ? -7.332 -3.168 9.516 1 98.12 149 LEU B CA 1
ATOM 2444 C C . LEU B 1 149 ? -6.27 -4.172 9.078 1 98.12 149 LEU B C 1
ATOM 2446 O O . LEU B 1 149 ? -6.008 -4.332 7.887 1 98.12 149 LEU B O 1
ATOM 2450 N N . TYR B 1 150 ? -5.66 -4.891 9.984 1 97.75 150 TYR B N 1
ATOM 2451 C CA . TYR B 1 150 ? -4.668 -5.91 9.656 1 97.75 150 TYR B CA 1
ATOM 2452 C C . TYR B 1 150 ? -5.273 -7.305 9.75 1 97.75 150 TYR B C 1
ATOM 2454 O O . TYR B 1 150 ? -5.93 -7.637 10.742 1 97.75 150 TYR B O 1
ATOM 2462 N N . ASN B 1 151 ? -5.066 -8.125 8.734 1 95.44 151 ASN B N 1
ATOM 2463 C CA . ASN B 1 151 ? -5.637 -9.461 8.789 1 95.44 151 ASN B CA 1
ATOM 2464 C C . ASN B 1 151 ? -4.953 -10.328 9.844 1 95.44 151 ASN B C 1
ATOM 2466 O O . ASN B 1 151 ? -3.941 -9.922 10.422 1 95.44 151 ASN B O 1
ATOM 2470 N N . ALA B 1 152 ? -5.477 -11.523 10.094 1 93.88 152 ALA B N 1
ATOM 2471 C CA . ALA B 1 152 ? -5.066 -12.367 11.211 1 93.88 152 ALA B CA 1
ATOM 2472 C C . ALA B 1 152 ? -3.65 -12.898 11 1 93.88 152 ALA B C 1
ATOM 2474 O O . ALA B 1 152 ? -2.988 -13.312 11.961 1 93.88 152 ALA B O 1
ATOM 2475 N N . ARG B 1 153 ? -3.137 -12.812 9.797 1 95.75 153 ARG B N 1
ATOM 2476 C CA . ARG B 1 153 ? -1.854 -13.438 9.492 1 95.75 153 ARG B CA 1
ATOM 2477 C C . ARG B 1 153 ? -0.72 -12.422 9.547 1 95.75 153 ARG B C 1
ATOM 2479 O O . ARG B 1 153 ? 0.455 -12.789 9.508 1 95.75 153 ARG B O 1
ATOM 2486 N N . THR B 1 154 ? -1.061 -11.141 9.633 1 97.44 154 THR B N 1
ATOM 2487 C CA . THR B 1 154 ? -0.057 -10.086 9.609 1 97.44 154 THR B CA 1
ATOM 2488 C C . THR B 1 154 ? 0.899 -10.219 10.789 1 97.44 154 THR B C 1
ATOM 2490 O O . THR B 1 154 ? 0.509 -10 11.938 1 97.44 154 THR B O 1
ATOM 2493 N N . PHE B 1 155 ? 2.191 -10.617 10.461 1 96.94 155 PHE B N 1
ATOM 2494 C CA . PHE B 1 155 ? 3.262 -10.773 11.438 1 96.94 155 PHE B CA 1
ATOM 2495 C C . PHE B 1 155 ? 2.834 -11.703 12.57 1 96.94 155 PHE B C 1
ATOM 2497 O O . PHE B 1 155 ? 3.029 -11.391 13.742 1 96.94 155 PHE B O 1
ATOM 2504 N N . ARG B 1 156 ? 2.178 -12.766 12.172 1 87.56 156 ARG B N 1
ATOM 2505 C CA . ARG B 1 156 ? 1.729 -13.734 13.164 1 87.56 156 ARG B CA 1
ATOM 2506 C C . ARG B 1 156 ? 2.889 -14.602 13.648 1 87.56 156 ARG B C 1
ATOM 2508 O O . ARG B 1 156 ? 3.674 -15.102 12.836 1 87.56 156 ARG B O 1
ATOM 2515 N N . GLY B 1 157 ? 3.346 -14.492 14.938 1 66.5 157 GLY B N 1
ATOM 2516 C CA . GLY B 1 157 ? 4.418 -15.227 15.594 1 66.5 157 GLY B CA 1
ATOM 2517 C C . GLY B 1 157 ? 4.238 -16.734 15.531 1 66.5 157 GLY B C 1
ATOM 2518 O O . GLY B 1 157 ? 3.164 -17.219 15.164 1 66.5 157 GLY B O 1
ATOM 2519 N N . ILE B 1 158 ? 5.238 -17.531 15.383 1 53.88 158 ILE B N 1
ATOM 2520 C CA . ILE B 1 158 ? 5.246 -19 15.414 1 53.88 158 ILE B CA 1
ATOM 2521 C C . ILE B 1 158 ? 4.289 -19.484 16.5 1 53.88 158 ILE B C 1
ATOM 2523 O O . ILE B 1 158 ? 3.607 -20.5 16.312 1 53.88 158 ILE B O 1
ATOM 2527 N N . GLY B 1 159 ? 4.367 -19.031 17.75 1 46.12 159 GLY B N 1
ATOM 2528 C CA . GLY B 1 159 ? 3.701 -19.734 18.828 1 46.12 159 GLY B CA 1
ATOM 2529 C C . GLY B 1 159 ? 2.188 -19.703 18.719 1 46.12 159 GLY B C 1
ATOM 2530 O O . GLY B 1 159 ? 1.486 -20.094 19.656 1 46.12 159 GLY B O 1
ATOM 2531 N N . ALA B 1 160 ? 1.596 -18.969 18.016 1 42.41 160 ALA B N 1
ATOM 2532 C CA . ALA B 1 160 ? 0.139 -19.078 18.031 1 42.41 160 ALA B CA 1
ATOM 2533 C C . ALA B 1 160 ? -0.317 -20.438 17.484 1 42.41 160 ALA B C 1
ATOM 2535 O O . ALA B 1 160 ? -0.271 -20.656 16.266 1 42.41 160 ALA B O 1
ATOM 2536 N N . GLU B 1 161 ? -0 -21.562 18.031 1 36.25 161 GLU B N 1
ATOM 2537 C CA . GLU B 1 161 ? -0.557 -22.891 17.797 1 36.25 161 GLU B CA 1
ATOM 2538 C C . GLU B 1 161 ? -2.057 -22.828 17.516 1 36.25 161 GLU B C 1
ATOM 2540 O O . GLU B 1 161 ? -2.754 -21.969 18.062 1 36.25 161 GLU B O 1
ATOM 2545 N N . GLU B 1 162 ? -2.594 -23.422 16.391 1 34.72 162 GLU B N 1
ATOM 2546 C CA . GLU B 1 162 ? -3.99 -23.766 16.141 1 34.72 162 GLU B CA 1
ATOM 2547 C C . GLU B 1 162 ? -4.648 -24.312 17.406 1 34.72 162 GLU B C 1
ATOM 2549 O O . GLU B 1 162 ? -4.273 -25.375 17.906 1 34.72 162 GLU B O 1
ATOM 2554 N N . LYS B 1 163 ? -5.113 -23.75 18.344 1 24.55 163 LYS B N 1
ATOM 2555 C CA . LYS B 1 163 ? -6.059 -24.359 19.281 1 24.55 163 LYS B CA 1
ATOM 2556 C C . LYS B 1 163 ? -7.324 -24.812 18.562 1 24.55 163 LYS B C 1
ATOM 2558 O O . LYS B 1 163 ? -7.82 -24.125 17.672 1 24.55 163 LYS B O 1
#